Protein AF-A0A9X4QZQ6-F1 (afdb_monomer)

Structure (mmCIF, N/CA/C/O backbone):
data_AF-A0A9X4QZQ6-F1
#
_entry.id   AF-A0A9X4QZQ6-F1
#
loop_
_atom_site.group_PDB
_atom_site.id
_atom_site.type_symbol
_atom_site.label_atom_id
_atom_site.label_alt_id
_atom_site.label_comp_id
_atom_site.label_asym_id
_atom_site.label_entity_id
_atom_site.label_seq_id
_atom_site.pdbx_PDB_ins_code
_atom_site.Cartn_x
_atom_site.Cartn_y
_atom_site.Cartn_z
_atom_site.occupancy
_atom_site.B_iso_or_equiv
_atom_site.auth_seq_id
_atom_site.auth_comp_id
_atom_site.auth_asym_id
_atom_site.auth_atom_id
_atom_site.pdbx_PDB_model_num
ATOM 1 N N . MET A 1 1 ? 33.329 8.067 -28.532 1.00 57.25 1 MET A N 1
ATOM 2 C CA . MET A 1 1 ? 32.286 9.070 -28.873 1.00 57.25 1 MET A CA 1
ATOM 3 C C . MET A 1 1 ? 32.069 9.220 -30.373 1.00 57.25 1 MET A C 1
ATOM 5 O O . MET A 1 1 ? 30.914 9.204 -30.776 1.00 57.25 1 MET A O 1
ATOM 9 N N . GLU A 1 2 ? 33.113 9.341 -31.206 1.00 61.75 2 GLU A N 1
ATOM 10 C CA . GLU A 1 2 ? 32.918 9.409 -32.671 1.00 61.75 2 GLU A CA 1
ATOM 11 C C . GLU A 1 2 ? 32.169 8.192 -33.225 1.00 61.75 2 GLU A C 1
ATOM 13 O O . GLU A 1 2 ? 31.309 8.350 -34.084 1.00 61.75 2 GLU A O 1
ATOM 18 N N . ASP A 1 3 ? 32.400 7.003 -32.667 1.00 76.75 3 ASP A N 1
ATOM 19 C CA . ASP A 1 3 ? 31.712 5.785 -33.112 1.00 76.75 3 ASP A CA 1
ATOM 20 C C . ASP A 1 3 ? 30.249 5.695 -32.667 1.00 76.75 3 ASP A C 1
ATOM 22 O O . ASP A 1 3 ? 29.457 5.004 -33.300 1.00 76.75 3 ASP A O 1
ATOM 26 N N . PHE A 1 4 ? 29.854 6.434 -31.625 1.00 83.56 4 PHE A N 1
ATOM 27 C CA . PHE A 1 4 ? 28.454 6.498 -31.199 1.00 83.56 4 PHE A CA 1
ATOM 28 C C . PHE A 1 4 ? 27.626 7.343 -32.170 1.00 83.56 4 PHE A C 1
ATOM 30 O O . PHE A 1 4 ? 26.553 6.935 -32.602 1.00 83.56 4 PHE A O 1
ATOM 37 N N . GLY A 1 5 ? 28.167 8.490 -32.589 1.00 83.62 5 GLY A N 1
ATOM 38 C CA . GLY A 1 5 ? 27.516 9.392 -33.538 1.00 83.62 5 GLY A CA 1
ATOM 39 C C . GLY A 1 5 ? 27.254 8.780 -34.920 1.00 83.62 5 GLY A C 1
ATOM 40 O O . GLY A 1 5 ? 26.287 9.151 -35.587 1.00 83.62 5 GLY A O 1
ATOM 41 N N . LYS A 1 6 ? 28.075 7.801 -35.324 1.00 89.69 6 LYS A N 1
ATOM 42 C CA . LYS A 1 6 ? 27.931 7.037 -36.577 1.00 89.69 6 LYS A CA 1
ATOM 43 C C . LYS A 1 6 ? 26.750 6.055 -36.569 1.00 89.69 6 LYS A C 1
ATOM 45 O O . LYS A 1 6 ? 26.383 5.562 -37.627 1.00 89.69 6 LYS A O 1
ATOM 50 N N . LYS A 1 7 ? 26.140 5.772 -35.410 1.00 87.75 7 LYS A N 1
ATOM 51 C CA . LYS A 1 7 ? 24.967 4.881 -35.299 1.00 87.75 7 LYS A CA 1
ATOM 52 C C . LYS A 1 7 ? 23.647 5.544 -35.723 1.00 87.75 7 LYS A C 1
ATOM 54 O O . LYS A 1 7 ? 22.607 4.890 -35.709 1.00 87.75 7 LYS A O 1
ATOM 59 N N . PHE A 1 8 ? 23.678 6.830 -36.077 1.00 88.62 8 PHE A N 1
ATOM 60 C CA . PHE A 1 8 ? 22.509 7.626 -36.450 1.00 88.62 8 PHE A CA 1
ATOM 61 C C . PHE A 1 8 ? 22.551 8.010 -37.924 1.00 88.62 8 PHE A C 1
ATOM 63 O O . PHE A 1 8 ? 23.621 8.251 -38.474 1.00 88.62 8 PHE A O 1
ATOM 70 N N . THR A 1 9 ? 21.384 8.157 -38.545 1.00 85.38 9 THR A N 1
ATOM 71 C CA . THR A 1 9 ? 21.265 8.633 -39.927 1.00 85.38 9 THR A CA 1
ATOM 72 C C . THR A 1 9 ? 20.368 9.874 -39.957 1.00 85.38 9 THR A C 1
ATOM 74 O O . THR A 1 9 ? 19.230 9.787 -39.508 1.00 85.38 9 THR A O 1
ATOM 77 N N . PRO A 1 10 ? 20.859 11.038 -40.428 1.00 86.12 10 PRO A N 1
ATOM 78 C CA . PRO A 1 10 ? 22.262 11.339 -40.731 1.00 86.12 10 PRO A CA 1
ATOM 79 C C . PRO A 1 10 ? 23.147 11.291 -39.472 1.00 86.12 10 PRO A C 1
ATOM 81 O O . PRO A 1 10 ? 22.654 11.494 -38.354 1.00 86.12 10 PRO A O 1
ATOM 84 N N . ASN A 1 11 ? 24.452 11.062 -39.667 1.00 90.31 11 ASN A N 1
ATOM 85 C CA . ASN A 1 11 ? 25.440 10.944 -38.589 1.00 90.31 11 ASN A CA 1
ATOM 86 C C . ASN A 1 11 ? 25.327 12.106 -37.593 1.00 90.31 11 ASN A C 1
ATOM 88 O O . ASN A 1 11 ? 25.249 13.279 -37.972 1.00 90.31 11 ASN A O 1
ATOM 92 N N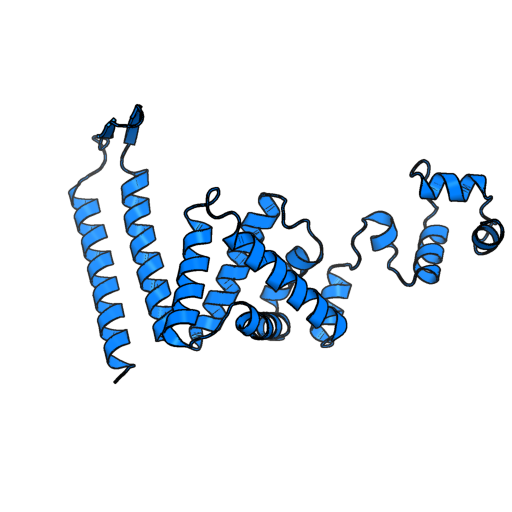 . ALA A 1 12 ? 25.334 11.789 -36.302 1.00 88.69 12 ALA A N 1
ATOM 93 C CA . ALA A 1 12 ? 25.358 12.791 -35.248 1.00 88.69 12 ALA A CA 1
ATOM 94 C C . ALA A 1 12 ? 26.812 13.179 -34.949 1.00 88.69 12 ALA A C 1
ATOM 96 O O . ALA A 1 12 ? 27.592 12.366 -34.459 1.00 88.69 12 ALA A O 1
ATOM 97 N N . HIS A 1 13 ? 27.201 14.423 -35.239 1.00 90.50 13 HIS A N 1
ATOM 98 C CA . HIS A 1 13 ? 28.540 14.903 -34.884 1.00 90.50 13 HIS A CA 1
ATOM 99 C C . HIS A 1 13 ? 28.759 14.871 -33.365 1.00 90.50 13 HIS A C 1
ATOM 101 O O . HIS A 1 13 ? 27.831 15.088 -32.588 1.00 90.50 13 HIS A O 1
ATOM 107 N N . LYS A 1 14 ? 30.014 14.689 -32.935 1.00 88.56 14 LYS A N 1
ATOM 108 C CA . LYS A 1 14 ? 30.411 14.681 -31.515 1.00 88.56 14 LYS A CA 1
ATOM 109 C C . LYS A 1 14 ? 29.897 15.904 -30.742 1.00 88.56 14 LYS A C 1
ATOM 111 O O . LYS A 1 14 ? 29.470 15.773 -29.601 1.00 88.56 14 LYS A O 1
ATOM 116 N N . SER A 1 15 ? 29.899 17.081 -31.371 1.00 89.69 15 SER A N 1
ATOM 117 C CA . SER A 1 15 ? 29.361 18.313 -30.781 1.00 89.69 15 SER A CA 1
ATOM 118 C C . SER A 1 15 ? 27.849 18.255 -30.558 1.00 89.69 15 SER A C 1
ATOM 120 O O . SER A 1 15 ? 27.366 18.808 -29.577 1.00 89.69 15 SER A O 1
ATOM 122 N N . LEU A 1 16 ? 27.103 17.575 -31.432 1.00 90.69 16 LEU A N 1
ATOM 123 C CA . LEU A 1 16 ? 25.660 17.398 -31.303 1.00 90.69 16 LEU A CA 1
ATOM 124 C C . LEU A 1 16 ? 25.318 16.382 -30.208 1.00 90.69 16 LEU A C 1
ATOM 126 O O . LEU A 1 16 ? 24.473 16.672 -29.371 1.00 90.69 16 LEU A O 1
ATOM 130 N N . VAL A 1 17 ? 26.031 15.251 -30.159 1.00 89.81 17 VAL A N 1
ATOM 131 C CA . VAL A 1 17 ? 25.888 14.264 -29.072 1.00 89.81 17 VAL A CA 1
ATOM 132 C C . VAL A 1 17 ? 26.197 14.910 -27.719 1.00 89.81 17 VAL A C 1
ATOM 134 O O . VAL A 1 17 ? 25.406 14.792 -26.791 1.00 89.81 17 VAL A O 1
ATOM 137 N N . SER A 1 18 ? 27.275 15.698 -27.629 1.00 90.00 18 SER A N 1
ATOM 138 C CA . SER A 1 18 ? 27.619 16.415 -26.393 1.00 90.00 18 SER A CA 1
ATOM 139 C C . SER A 1 18 ? 26.548 17.427 -25.969 1.00 90.00 18 SER A C 1
ATOM 141 O O . SER A 1 18 ? 26.339 17.631 -24.775 1.00 90.00 18 SER A O 1
ATOM 143 N N . LYS A 1 19 ? 25.849 18.061 -26.920 1.00 92.31 19 LYS A N 1
ATOM 144 C CA . LYS A 1 19 ? 24.712 18.936 -26.603 1.00 92.31 19 LYS A CA 1
ATOM 145 C C . LYS A 1 19 ? 23.516 18.150 -26.069 1.00 92.31 19 LYS A C 1
ATOM 147 O O . LYS A 1 19 ? 22.842 18.669 -25.187 1.00 92.31 19 LYS A O 1
ATOM 152 N N . TRP A 1 20 ? 23.253 16.941 -26.571 1.00 92.06 20 TRP A N 1
ATOM 153 C CA . TRP A 1 20 ? 22.204 16.068 -26.027 1.00 92.06 20 TRP A CA 1
ATOM 154 C C . TRP A 1 20 ? 22.509 15.667 -24.582 1.00 92.06 20 TRP A C 1
ATOM 156 O O . TRP A 1 20 ? 21.672 15.872 -23.713 1.00 92.06 20 TRP A O 1
ATOM 166 N N . GLU A 1 21 ? 23.729 15.201 -24.306 1.00 84.94 21 GLU A N 1
ATOM 167 C CA . GLU A 1 21 ? 24.164 14.793 -22.957 1.00 84.94 21 GLU A CA 1
ATOM 168 C C . GLU A 1 21 ? 24.091 15.934 -21.934 1.00 84.94 21 GLU A C 1
ATOM 170 O O . GLU A 1 21 ? 23.826 15.709 -20.758 1.00 84.94 21 GLU A O 1
ATOM 175 N N . LYS A 1 22 ? 24.314 17.175 -22.381 1.00 89.25 22 LYS A N 1
ATOM 176 C CA . LYS A 1 22 ? 24.242 18.380 -21.542 1.00 89.25 22 LYS A CA 1
ATOM 177 C C . LYS A 1 22 ? 22.850 19.019 -21.499 1.00 89.25 22 LYS A C 1
ATOM 179 O O . LYS A 1 22 ? 22.718 20.107 -20.946 1.00 89.25 22 LYS A O 1
ATOM 184 N N . GLY A 1 23 ? 21.846 18.428 -22.151 1.00 85.81 23 GLY A N 1
ATOM 185 C CA . GLY A 1 23 ? 20.495 18.994 -22.240 1.00 85.81 23 GLY A CA 1
ATOM 186 C C . GLY A 1 23 ? 20.399 20.312 -23.025 1.00 85.81 23 GLY A C 1
ATOM 187 O O . GLY A 1 23 ? 19.409 21.026 -22.923 1.00 85.81 23 GLY A O 1
ATOM 188 N N . GLN A 1 24 ? 21.413 20.660 -23.822 1.00 91.19 24 GLN A N 1
ATOM 189 C CA . GLN A 1 24 ? 21.470 21.909 -24.598 1.00 91.19 24 GLN A CA 1
ATOM 190 C C . GLN A 1 24 ? 20.677 21.844 -25.912 1.00 91.19 24 GLN A C 1
ATOM 192 O O . GLN A 1 24 ? 20.465 22.863 -26.567 1.00 91.19 24 GLN A O 1
ATOM 197 N N . SER A 1 25 ? 20.287 20.644 -26.345 1.00 91.31 25 SER A N 1
ATOM 198 C CA . SER A 1 25 ? 19.401 20.423 -27.493 1.00 91.31 25 SER A CA 1
ATOM 199 C C . SER A 1 25 ? 18.701 19.074 -27.362 1.00 91.31 25 SER A C 1
ATOM 201 O O . SER A 1 25 ? 19.278 18.159 -26.778 1.00 91.31 25 SER A O 1
ATOM 203 N N . GLN A 1 26 ? 17.515 18.925 -27.953 1.00 87.62 26 GLN A N 1
ATOM 204 C CA . GLN A 1 26 ? 16.818 17.639 -28.027 1.00 87.62 26 GLN A CA 1
ATOM 205 C C . GLN A 1 26 ? 17.137 16.894 -29.338 1.00 87.62 26 GLN A C 1
ATOM 207 O O . GLN A 1 26 ? 17.251 17.527 -30.396 1.00 87.62 26 GLN A O 1
ATOM 212 N N . PRO A 1 27 ? 17.289 15.556 -29.311 1.00 91.38 27 PRO A N 1
ATOM 213 C CA . PRO A 1 27 ? 17.335 14.749 -30.527 1.00 91.38 27 PRO A CA 1
ATOM 214 C C . PRO A 1 27 ? 15.982 14.771 -31.264 1.00 91.38 27 PRO A C 1
ATOM 216 O O . PRO A 1 27 ? 14.940 15.034 -30.672 1.00 91.38 27 PRO A O 1
ATOM 219 N N . SER A 1 28 ? 15.982 14.462 -32.566 1.00 91.69 28 SER A N 1
ATOM 220 C CA . SER A 1 28 ? 14.736 14.265 -33.324 1.00 91.69 28 SER A CA 1
ATOM 221 C C . SER A 1 28 ? 14.025 12.972 -32.906 1.00 91.69 28 SER A C 1
ATOM 223 O O . SER A 1 28 ? 14.656 12.070 -32.358 1.00 91.69 28 SER A O 1
ATOM 225 N N . VAL A 1 29 ? 12.736 12.830 -33.239 1.00 89.69 29 VAL A N 1
ATOM 226 C CA . VAL A 1 29 ? 11.938 11.620 -32.941 1.00 89.69 29 VAL A CA 1
ATOM 227 C C . VAL A 1 29 ? 12.604 10.337 -33.460 1.00 89.69 29 VAL A C 1
ATOM 229 O O . VAL A 1 29 ? 12.662 9.338 -32.750 1.00 89.69 29 VAL A O 1
ATOM 232 N N . GLU A 1 30 ? 13.157 10.355 -34.674 1.00 92.56 30 GLU A N 1
ATOM 233 C CA . GLU A 1 30 ? 13.878 9.204 -35.243 1.00 92.56 30 GLU A CA 1
ATOM 234 C C . GLU A 1 30 ? 15.142 8.857 -34.448 1.00 92.56 30 GLU A C 1
ATOM 236 O O . GLU A 1 30 ? 15.425 7.689 -34.184 1.00 92.56 30 GLU A O 1
ATOM 241 N N . ARG A 1 31 ? 15.889 9.877 -34.011 1.00 93.12 31 ARG A N 1
ATOM 242 C CA . ARG A 1 31 ? 17.095 9.692 -33.199 1.00 93.12 31 ARG A CA 1
ATOM 243 C C . ARG A 1 31 ? 16.761 9.224 -31.789 1.00 93.12 31 ARG A C 1
ATOM 245 O O . ARG A 1 31 ? 17.490 8.391 -31.270 1.00 93.12 31 ARG A O 1
ATOM 252 N N . LEU A 1 32 ? 15.655 9.690 -31.209 1.00 92.38 32 LEU A N 1
ATOM 253 C CA . LEU A 1 32 ? 15.131 9.188 -29.938 1.00 92.38 32 LEU A CA 1
ATOM 254 C C . LEU A 1 32 ? 14.766 7.704 -30.034 1.00 92.38 32 LEU A C 1
ATOM 256 O O . LEU A 1 32 ? 15.199 6.931 -29.190 1.00 92.38 32 LEU A O 1
ATOM 260 N N . LYS A 1 33 ? 14.066 7.274 -31.093 1.00 91.94 33 LYS A N 1
ATOM 261 C CA . LYS A 1 33 ? 13.787 5.845 -31.329 1.00 91.94 33 LYS A CA 1
ATOM 262 C C . LYS A 1 33 ? 15.067 5.018 -31.434 1.00 91.94 33 LYS A C 1
ATOM 264 O O . LYS A 1 33 ? 15.144 3.940 -30.857 1.00 91.94 33 LYS A O 1
ATOM 269 N N . LYS A 1 34 ? 16.086 5.533 -32.129 1.00 92.44 34 LYS A N 1
ATOM 270 C CA . LYS A 1 34 ? 17.361 4.823 -32.263 1.00 92.44 34 LYS A CA 1
ATOM 271 C C . LYS A 1 34 ? 18.158 4.786 -30.958 1.00 92.44 34 LYS A C 1
ATOM 273 O O . LYS A 1 34 ? 18.781 3.775 -30.662 1.00 92.44 34 LYS A O 1
ATOM 278 N N . LEU A 1 35 ? 18.136 5.867 -30.178 1.00 91.06 35 LEU A N 1
ATOM 279 C CA . LEU A 1 35 ? 18.715 5.905 -28.832 1.00 91.06 35 LEU A CA 1
ATOM 280 C C . LEU A 1 35 ? 18.041 4.876 -27.919 1.00 91.06 35 LEU A C 1
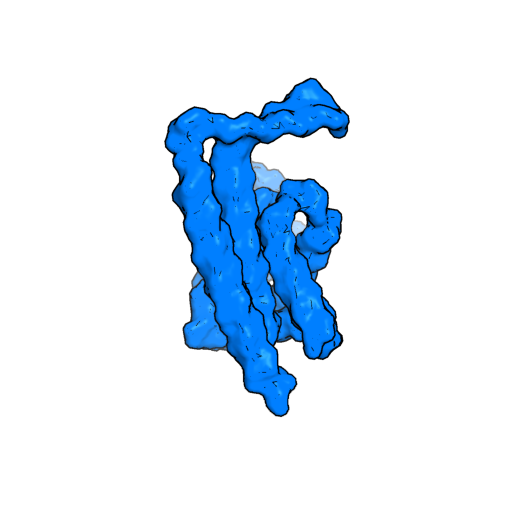ATOM 282 O O . LEU A 1 35 ? 18.740 4.161 -27.212 1.00 91.06 35 LEU A O 1
ATOM 286 N N . ALA A 1 36 ? 16.713 4.784 -27.987 1.00 87.38 36 ALA A N 1
ATOM 287 C CA . ALA A 1 36 ? 15.906 3.837 -27.227 1.00 87.38 36 ALA A CA 1
ATOM 288 C C . ALA A 1 36 ? 16.281 2.389 -27.574 1.00 87.38 36 ALA A C 1
ATOM 290 O O . ALA A 1 36 ? 16.603 1.608 -26.690 1.00 87.38 36 ALA A O 1
ATOM 291 N N . GLU A 1 37 ? 16.371 2.072 -28.867 1.00 88.44 37 GLU A N 1
ATOM 292 C CA . GLU A 1 37 ? 16.825 0.766 -29.360 1.00 88.44 37 GLU A CA 1
ATOM 293 C C . GLU A 1 37 ? 18.266 0.434 -28.926 1.00 88.44 37 GLU A C 1
ATOM 295 O O . GLU A 1 37 ? 18.541 -0.681 -28.500 1.00 88.44 37 GLU A O 1
ATOM 300 N N . ILE A 1 38 ? 19.199 1.393 -29.013 1.00 88.12 38 ILE A N 1
ATOM 301 C CA . ILE A 1 38 ? 20.603 1.183 -28.611 1.00 88.12 38 ILE A CA 1
ATOM 302 C C . ILE A 1 38 ? 20.727 0.962 -27.099 1.00 88.12 38 ILE A C 1
ATOM 304 O O . ILE A 1 38 ? 21.599 0.208 -26.671 1.00 88.12 38 ILE A O 1
ATOM 308 N N . GLY A 1 39 ? 19.922 1.673 -26.310 1.00 80.19 39 GLY A N 1
ATOM 309 C CA . GLY A 1 39 ? 19.939 1.610 -24.852 1.00 80.19 39 GLY A CA 1
ATOM 310 C C . GLY A 1 39 ? 19.059 0.515 -24.256 1.00 80.19 39 GLY A C 1
ATOM 311 O O . GLY A 1 39 ? 19.068 0.385 -23.041 1.00 80.19 39 GLY A O 1
ATOM 312 N N . ASP A 1 40 ? 18.310 -0.223 -25.081 1.00 78.06 40 ASP A N 1
ATOM 313 C CA . ASP A 1 40 ? 17.247 -1.148 -24.660 1.00 78.06 40 ASP A CA 1
ATOM 314 C C . ASP A 1 40 ? 16.263 -0.517 -23.654 1.00 78.06 40 ASP A C 1
ATOM 316 O O . ASP A 1 40 ? 15.907 -1.069 -22.616 1.00 78.06 40 ASP A O 1
ATOM 320 N N . VAL A 1 41 ? 15.851 0.715 -23.955 1.00 76.75 41 VAL A N 1
ATOM 321 C CA . VAL A 1 41 ? 14.940 1.522 -23.134 1.00 76.75 41 VAL A CA 1
ATOM 322 C C . VAL A 1 41 ? 13.807 2.073 -23.986 1.00 76.75 41 VAL A C 1
ATOM 324 O O . VAL A 1 41 ? 13.881 2.103 -25.212 1.00 76.75 41 VAL A O 1
ATOM 327 N N . SER A 1 42 ? 12.731 2.543 -23.357 1.00 80.56 42 SER A N 1
ATOM 328 C CA . SER A 1 42 ? 11.641 3.189 -24.092 1.00 80.56 42 SER A CA 1
ATOM 329 C C . SER A 1 42 ? 12.015 4.610 -24.539 1.00 80.56 42 SER A C 1
ATOM 331 O O . SER A 1 42 ? 12.834 5.291 -23.921 1.00 80.56 42 SER A O 1
ATOM 333 N N . VAL A 1 43 ? 11.383 5.098 -25.611 1.00 82.38 43 VAL A N 1
ATOM 334 C CA . VAL A 1 43 ? 11.488 6.520 -25.990 1.00 82.38 43 VAL A CA 1
ATOM 335 C C . VAL A 1 43 ? 10.974 7.415 -24.862 1.00 82.38 43 VAL A C 1
ATOM 337 O O . VAL A 1 43 ? 11.569 8.455 -24.592 1.00 82.38 43 VAL A O 1
ATOM 340 N N . ASP A 1 44 ? 9.926 6.981 -24.164 1.00 77.56 44 ASP A N 1
ATOM 341 C CA . ASP A 1 44 ? 9.372 7.711 -23.028 1.00 77.56 44 ASP A CA 1
ATOM 342 C C . ASP A 1 44 ? 10.377 7.819 -21.879 1.00 77.56 44 ASP A C 1
ATOM 344 O O . ASP A 1 44 ? 10.482 8.892 -21.289 1.00 77.56 44 ASP A O 1
ATOM 348 N N . TYR A 1 45 ? 11.195 6.792 -21.623 1.00 79.12 45 TYR A N 1
ATOM 349 C CA . TYR A 1 45 ? 12.302 6.873 -20.663 1.00 79.12 45 TYR A CA 1
ATOM 350 C C . TYR A 1 45 ? 13.308 7.963 -21.033 1.00 79.12 45 TYR A C 1
ATOM 352 O O . TYR A 1 45 ? 13.706 8.749 -20.177 1.00 79.12 45 TYR A O 1
ATOM 360 N N . LEU A 1 46 ? 13.679 8.074 -22.311 1.00 83.38 46 LEU A N 1
ATOM 361 C CA . LEU A 1 46 ? 14.617 9.108 -22.761 1.00 83.38 46 LEU A CA 1
ATOM 362 C C . LEU A 1 46 ? 14.065 10.533 -22.620 1.00 83.38 46 LEU A C 1
ATOM 364 O O . LEU A 1 46 ? 14.847 11.477 -22.530 1.00 83.38 46 LEU A O 1
ATOM 368 N N . ILE A 1 47 ? 12.741 10.698 -22.646 1.00 79.62 47 ILE A N 1
ATOM 369 C CA . ILE A 1 47 ? 12.077 12.008 -22.583 1.00 79.62 47 ILE A CA 1
ATOM 370 C C . ILE A 1 47 ? 11.726 12.390 -21.143 1.00 79.62 47 ILE A C 1
ATOM 372 O O . ILE A 1 47 ? 11.940 13.530 -20.742 1.00 79.62 47 ILE A O 1
ATOM 376 N N . SER A 1 48 ? 11.154 11.452 -20.390 1.00 69.94 48 SER A N 1
ATOM 377 C CA . SER A 1 48 ? 10.573 11.691 -19.065 1.00 69.94 48 SER A CA 1
ATOM 378 C C . SER A 1 48 ? 11.469 11.246 -17.912 1.00 69.94 48 SER A C 1
ATOM 380 O O . SER A 1 48 ? 11.241 11.656 -16.782 1.00 69.94 48 SER A O 1
ATOM 382 N N . GLY A 1 49 ? 12.467 10.398 -18.173 1.00 65.38 49 GLY A N 1
ATOM 383 C CA . GLY A 1 49 ? 13.234 9.710 -17.134 1.00 65.38 49 GLY A CA 1
ATOM 384 C C . GLY A 1 49 ? 12.517 8.495 -16.530 1.00 65.38 49 GLY A C 1
ATOM 385 O O . GLY A 1 49 ? 13.151 7.721 -15.813 1.00 65.38 49 GLY A O 1
ATOM 386 N N . ASN A 1 50 ? 11.237 8.263 -16.855 1.00 63.94 50 ASN A N 1
ATOM 387 C CA . ASN A 1 50 ? 10.471 7.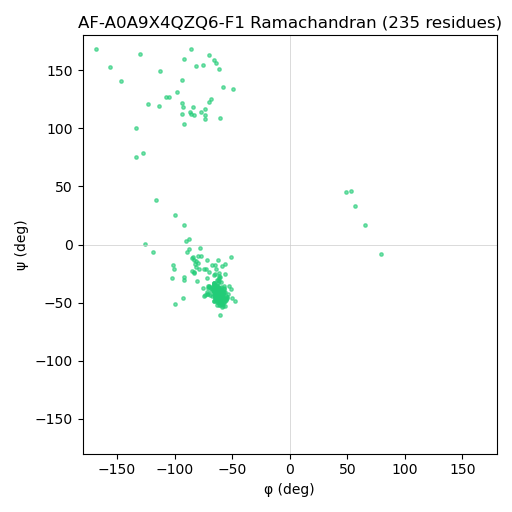130 -16.336 1.00 63.94 50 ASN A CA 1
ATOM 388 C C . ASN A 1 50 ? 10.867 5.842 -17.057 1.00 63.94 50 ASN A C 1
ATOM 390 O O . ASN A 1 50 ? 10.629 5.687 -18.255 1.00 63.94 50 ASN A O 1
ATOM 394 N N . LYS A 1 51 ? 11.477 4.900 -16.326 1.00 68.38 51 LYS A N 1
ATOM 395 C CA . LYS A 1 51 ? 11.991 3.627 -16.875 1.00 68.38 51 LYS A CA 1
ATOM 396 C C . LYS A 1 51 ? 10.916 2.809 -17.596 1.00 68.38 51 LYS A C 1
ATOM 398 O O . LYS A 1 51 ? 11.233 2.040 -18.503 1.00 68.38 51 LYS A O 1
ATOM 403 N N . ILE A 1 52 ? 9.647 3.004 -17.240 1.00 80.31 52 ILE A N 1
ATOM 404 C CA . ILE A 1 52 ? 8.519 2.250 -17.771 1.00 80.31 52 ILE A CA 1
ATOM 405 C C . ILE A 1 52 ? 7.261 3.119 -17.880 1.00 80.31 52 ILE A C 1
ATOM 407 O O . ILE A 1 52 ? 6.975 3.934 -17.012 1.00 80.31 52 ILE A O 1
ATOM 411 N N . THR A 1 53 ? 6.494 2.934 -18.954 1.00 85.12 53 THR A N 1
ATOM 412 C CA . THR A 1 53 ? 5.156 3.530 -19.122 1.00 85.12 53 THR A CA 1
ATOM 413 C C . THR A 1 53 ? 4.105 2.709 -18.375 1.00 85.12 53 THR A C 1
ATOM 415 O O . THR A 1 53 ? 4.240 1.484 -18.355 1.00 85.12 53 THR A O 1
ATOM 418 N N . TYR A 1 54 ? 2.993 3.312 -17.947 1.00 87.00 54 TYR A N 1
ATOM 419 C CA . TYR A 1 54 ? 1.884 2.593 -17.297 1.00 87.00 54 TYR A CA 1
ATOM 420 C C . TYR A 1 54 ? 1.400 1.347 -18.068 1.00 87.00 54 TYR A C 1
ATOM 422 O O . TYR A 1 54 ? 1.311 0.258 -17.511 1.00 87.00 54 TYR A O 1
ATOM 430 N N . ASN A 1 55 ? 1.198 1.447 -19.388 1.00 88.12 55 ASN A N 1
ATOM 431 C CA . ASN A 1 55 ? 0.762 0.303 -20.205 1.00 88.12 55 ASN A CA 1
ATOM 432 C C . ASN A 1 55 ? 1.776 -0.852 -20.228 1.00 88.12 55 ASN A C 1
ATOM 434 O O . ASN A 1 55 ? 1.390 -2.020 -20.219 1.00 88.12 55 ASN A O 1
ATOM 438 N N . ASN A 1 56 ? 3.072 -0.540 -20.290 1.00 88.12 56 ASN A N 1
ATOM 439 C CA . ASN A 1 56 ? 4.122 -1.558 -20.215 1.00 88.12 56 ASN A CA 1
ATOM 440 C C . ASN A 1 56 ? 4.222 -2.153 -18.808 1.00 88.12 56 ASN A C 1
ATOM 442 O O . ASN A 1 56 ? 4.436 -3.354 -18.692 1.00 88.12 56 ASN A O 1
ATOM 446 N N . PHE A 1 57 ? 4.022 -1.342 -17.769 1.00 91.88 57 PHE A N 1
ATOM 447 C CA . PHE A 1 57 ? 3.978 -1.801 -16.385 1.00 91.88 57 PHE A CA 1
ATOM 448 C C . PHE A 1 57 ? 2.840 -2.805 -16.180 1.00 91.88 57 PHE A C 1
ATOM 450 O O . PHE A 1 57 ? 3.106 -3.940 -15.804 1.00 91.88 57 PHE A O 1
ATOM 457 N N . ILE A 1 58 ? 1.610 -2.464 -16.584 1.00 93.88 58 ILE A N 1
ATOM 458 C CA . ILE A 1 58 ? 0.464 -3.389 -16.541 1.00 93.88 58 ILE A CA 1
ATOM 459 C C . ILE A 1 58 ? 0.769 -4.693 -17.287 1.00 93.88 58 ILE A C 1
ATOM 461 O O . ILE A 1 58 ? 0.471 -5.775 -16.789 1.00 93.88 58 ILE A O 1
ATOM 465 N N . LYS A 1 59 ? 1.353 -4.617 -18.491 1.00 92.69 59 LYS A N 1
ATOM 466 C CA . LYS A 1 59 ? 1.711 -5.821 -19.261 1.00 92.69 59 LYS A CA 1
ATOM 467 C C . LYS A 1 59 ? 2.699 -6.705 -18.506 1.00 92.69 59 LYS A C 1
ATOM 469 O O . LYS A 1 59 ? 2.538 -7.918 -18.525 1.00 92.69 59 LYS A O 1
ATOM 474 N N . LYS A 1 60 ? 3.702 -6.111 -17.858 1.00 94.06 60 LYS A N 1
ATOM 475 C CA . LYS A 1 60 ? 4.674 -6.848 -17.046 1.00 94.06 60 LYS A CA 1
ATOM 476 C C . LYS A 1 60 ? 4.024 -7.503 -15.826 1.00 94.06 60 LYS A C 1
ATOM 478 O O . LYS A 1 60 ? 4.246 -8.692 -15.629 1.00 94.06 60 LYS A O 1
ATOM 483 N N . ILE A 1 61 ? 3.167 -6.782 -15.094 1.00 95.69 61 ILE A N 1
ATOM 484 C CA . ILE A 1 61 ? 2.386 -7.345 -13.978 1.00 95.69 61 ILE A CA 1
ATOM 485 C C . ILE A 1 61 ? 1.562 -8.548 -14.457 1.00 95.69 61 ILE A C 1
ATOM 487 O O . ILE A 1 61 ? 1.710 -9.652 -13.947 1.00 95.69 61 ILE A O 1
ATOM 491 N N . LYS A 1 62 ? 0.763 -8.375 -15.521 1.00 94.56 62 LYS A N 1
ATOM 492 C CA . LYS A 1 62 ? -0.100 -9.439 -16.070 1.00 94.56 62 LYS A CA 1
ATOM 493 C C . LYS A 1 62 ? 0.671 -10.660 -16.569 1.00 94.56 62 LYS A C 1
ATOM 495 O O . LYS A 1 62 ? 0.139 -11.767 -16.553 1.00 94.56 62 LYS A O 1
ATOM 500 N N . ASN A 1 63 ? 1.908 -10.458 -17.012 1.00 94.69 63 ASN A N 1
ATOM 501 C CA . ASN A 1 63 ? 2.792 -11.527 -17.463 1.00 94.69 63 ASN A CA 1
ATOM 502 C C . ASN A 1 63 ? 3.618 -12.151 -16.326 1.00 94.69 63 ASN A C 1
ATOM 504 O O . ASN A 1 63 ? 4.446 -13.009 -16.620 1.00 94.69 63 ASN A O 1
ATOM 508 N N . ASN A 1 64 ? 3.407 -11.751 -15.065 1.00 94.88 64 ASN A N 1
ATOM 509 C CA . ASN A 1 64 ? 4.197 -12.190 -13.912 1.00 94.88 64 ASN A CA 1
ATOM 510 C C . ASN A 1 64 ? 5.712 -11.983 -14.112 1.00 94.88 64 ASN A C 1
ATOM 512 O O . ASN A 1 64 ? 6.508 -12.888 -13.877 1.00 94.88 64 ASN A O 1
ATOM 516 N N . ASP A 1 65 ? 6.110 -10.800 -14.592 1.00 94.50 65 ASP A N 1
ATOM 517 C CA . ASP A 1 65 ? 7.520 -10.428 -14.778 1.00 94.50 65 ASP A CA 1
ATOM 518 C C . ASP A 1 65 ? 8.276 -10.468 -13.431 1.00 94.50 65 ASP A C 1
ATOM 520 O O . ASP A 1 65 ? 8.048 -9.642 -12.548 1.00 94.50 65 ASP A O 1
ATOM 524 N N . GLU A 1 66 ? 9.163 -11.456 -13.272 1.00 93.31 66 GLU A N 1
ATOM 525 C CA . GLU A 1 66 ? 9.883 -11.736 -12.018 1.00 93.31 66 GLU A CA 1
ATOM 526 C C . GLU A 1 66 ? 10.800 -10.579 -11.603 1.00 93.31 66 GLU A C 1
ATOM 528 O O . GLU A 1 66 ? 10.801 -10.176 -10.443 1.00 93.31 66 GLU A O 1
ATOM 533 N N . TYR A 1 67 ? 11.488 -9.962 -12.567 1.00 90.06 67 TYR A N 1
ATOM 534 C CA . TYR A 1 67 ? 12.352 -8.808 -12.314 1.00 90.06 67 TYR A CA 1
ATOM 535 C C . TYR A 1 67 ? 11.556 -7.610 -11.782 1.00 90.06 67 TYR A C 1
ATOM 537 O O . TYR A 1 67 ? 11.959 -6.959 -10.819 1.00 90.06 67 TYR A O 1
ATOM 545 N N . LEU A 1 68 ? 10.392 -7.322 -12.376 1.00 93.06 68 LEU A N 1
ATOM 546 C CA . LEU A 1 68 ? 9.520 -6.261 -11.877 1.00 93.06 68 LEU A CA 1
ATOM 547 C C . LEU A 1 68 ? 9.010 -6.573 -10.465 1.00 93.06 68 LEU A C 1
ATOM 549 O O . LEU A 1 68 ? 8.860 -5.659 -9.655 1.00 93.06 68 LEU A O 1
ATOM 553 N N . LYS A 1 69 ? 8.725 -7.844 -10.160 1.00 95.75 69 LYS A N 1
ATOM 554 C CA . LYS A 1 69 ? 8.262 -8.272 -8.833 1.00 95.75 69 LYS A CA 1
ATOM 555 C C . LYS A 1 69 ? 9.339 -8.057 -7.769 1.00 95.75 69 LYS A C 1
ATOM 557 O O . LYS A 1 69 ? 9.025 -7.550 -6.691 1.00 95.75 69 LYS A O 1
ATOM 562 N N . GLU A 1 70 ? 10.589 -8.388 -8.076 1.00 94.62 70 GLU A N 1
ATOM 563 C CA . GLU A 1 70 ? 11.738 -8.133 -7.200 1.00 94.62 70 GLU A CA 1
ATOM 564 C C . GLU A 1 70 ? 11.930 -6.629 -6.954 1.00 94.62 70 GLU A C 1
ATOM 566 O O . GLU A 1 70 ? 11.918 -6.194 -5.802 1.00 94.62 70 GLU A O 1
ATOM 571 N N . GLU A 1 71 ? 11.987 -5.807 -8.010 1.00 94.31 71 GLU A N 1
ATOM 572 C CA . GLU A 1 71 ? 12.134 -4.351 -7.856 1.00 94.31 71 GLU A CA 1
ATOM 573 C C . GLU A 1 71 ? 10.968 -3.717 -7.074 1.00 94.31 71 GLU A C 1
ATOM 575 O O . GLU A 1 71 ? 11.171 -2.790 -6.287 1.00 94.31 71 GLU A O 1
ATOM 580 N N . LEU A 1 72 ? 9.735 -4.198 -7.270 1.00 96.12 72 LEU A N 1
ATOM 581 C CA . LEU A 1 72 ? 8.578 -3.740 -6.494 1.00 96.12 72 LEU A CA 1
ATOM 582 C C . LEU A 1 72 ? 8.681 -4.132 -5.022 1.00 96.12 72 LEU A C 1
ATOM 584 O O . LEU A 1 72 ? 8.339 -3.320 -4.165 1.00 96.12 72 LEU A O 1
ATOM 588 N N . SER A 1 73 ? 9.170 -5.338 -4.727 1.00 97.44 73 SER A N 1
ATOM 589 C CA . SER A 1 73 ? 9.388 -5.800 -3.353 1.00 97.44 73 SER A CA 1
ATOM 590 C C . SER A 1 73 ? 10.373 -4.886 -2.624 1.00 97.44 73 SER A C 1
ATOM 592 O O . SER A 1 73 ? 10.087 -4.416 -1.523 1.00 97.44 73 SER A O 1
ATOM 594 N N . GLU A 1 74 ? 11.500 -4.564 -3.263 1.00 96.19 74 GLU A N 1
ATOM 595 C CA . GLU A 1 74 ? 12.492 -3.638 -2.709 1.00 96.19 74 GLU A CA 1
ATOM 596 C C . GLU A 1 74 ? 11.904 -2.242 -2.485 1.00 96.19 74 GLU A C 1
ATOM 598 O O . GLU A 1 74 ? 12.120 -1.623 -1.444 1.00 96.19 74 GLU A O 1
ATOM 603 N N . LYS A 1 75 ? 11.125 -1.731 -3.444 1.00 95.94 75 LYS A N 1
ATOM 604 C CA . LYS A 1 75 ? 10.482 -0.417 -3.319 1.00 95.94 75 LYS A CA 1
ATOM 605 C C . LYS A 1 75 ? 9.437 -0.364 -2.211 1.00 95.94 75 LYS A C 1
ATOM 607 O O . LYS A 1 75 ? 9.391 0.636 -1.498 1.00 95.94 75 LYS A O 1
ATOM 612 N N . LEU A 1 76 ? 8.631 -1.414 -2.054 1.00 97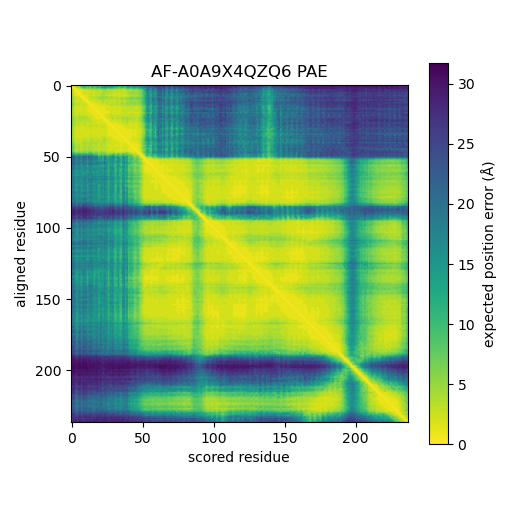.38 76 LEU A N 1
ATOM 613 C CA . LEU A 1 76 ? 7.684 -1.544 -0.947 1.00 97.38 76 LEU A CA 1
ATOM 614 C C . LEU A 1 76 ? 8.421 -1.517 0.390 1.00 97.38 76 LEU A C 1
ATOM 616 O O . LEU A 1 76 ? 8.063 -0.722 1.255 1.00 97.38 76 LEU A O 1
ATOM 620 N N . LEU A 1 77 ? 9.472 -2.332 0.532 1.00 95.88 77 LEU A N 1
ATOM 621 C CA . LEU A 1 77 ? 10.264 -2.396 1.757 1.00 95.88 77 LEU A CA 1
ATOM 622 C C . LEU A 1 77 ? 10.858 -1.027 2.102 1.00 95.88 77 LEU A C 1
ATOM 624 O O . LEU A 1 77 ? 10.607 -0.513 3.187 1.00 95.88 77 LEU A O 1
ATOM 628 N N . ASN A 1 78 ? 11.552 -0.400 1.149 1.00 94.00 78 ASN A N 1
ATOM 629 C CA . ASN A 1 78 ? 12.171 0.912 1.337 1.00 94.00 78 ASN A CA 1
ATOM 630 C C . ASN A 1 78 ? 11.147 1.987 1.724 1.00 94.00 78 ASN A C 1
ATOM 632 O O . ASN A 1 78 ? 11.404 2.812 2.602 1.00 94.00 78 ASN A O 1
ATOM 636 N N . PHE A 1 79 ? 9.982 1.997 1.069 1.00 93.81 79 PHE A N 1
ATOM 637 C CA . PHE A 1 79 ? 8.939 2.962 1.389 1.00 93.81 79 PHE A CA 1
ATOM 638 C C . PHE A 1 79 ? 8.388 2.735 2.795 1.00 93.81 79 PHE A C 1
ATOM 640 O O . PHE A 1 79 ? 8.336 3.678 3.580 1.00 93.81 79 PHE A O 1
ATOM 647 N N . ILE A 1 80 ? 8.035 1.497 3.143 1.00 92.38 80 ILE A N 1
ATOM 648 C CA . ILE A 1 80 ? 7.494 1.172 4.463 1.00 92.38 80 ILE A CA 1
ATOM 649 C C . ILE A 1 80 ? 8.513 1.501 5.554 1.00 92.38 80 ILE A C 1
ATOM 651 O O . ILE A 1 80 ? 8.160 2.177 6.514 1.00 92.38 80 ILE A O 1
ATOM 655 N N . GLU A 1 81 ? 9.780 1.116 5.395 1.00 90.06 81 GLU A N 1
ATOM 656 C CA . GLU A 1 81 ? 10.846 1.464 6.342 1.00 90.06 81 GLU A CA 1
ATOM 657 C C . GLU A 1 81 ? 10.978 2.982 6.529 1.00 90.06 81 GLU A C 1
ATOM 659 O O . GLU A 1 81 ? 11.146 3.451 7.657 1.00 90.06 81 GLU A O 1
ATOM 664 N N . SER A 1 82 ? 10.821 3.765 5.454 1.00 88.00 82 SER A N 1
ATOM 665 C CA . SER A 1 82 ? 10.830 5.231 5.539 1.00 88.00 82 SER A CA 1
ATOM 666 C C . SER A 1 82 ? 9.677 5.794 6.382 1.00 88.00 82 SER A C 1
ATOM 668 O O . SER A 1 82 ? 9.850 6.813 7.050 1.00 88.00 82 SER A O 1
ATOM 670 N N . LEU A 1 83 ? 8.520 5.118 6.430 1.00 86.12 83 LEU A N 1
ATOM 671 C CA . LEU A 1 83 ? 7.389 5.547 7.261 1.00 86.12 83 LEU A CA 1
ATOM 672 C C . LEU A 1 83 ? 7.707 5.460 8.758 1.00 86.12 83 LEU A C 1
ATOM 674 O O . LEU A 1 83 ? 7.239 6.298 9.524 1.00 86.12 83 LEU A O 1
ATOM 678 N N . PHE A 1 84 ? 8.519 4.486 9.173 1.00 79.88 84 PHE A N 1
ATOM 679 C CA . PHE A 1 84 ? 8.898 4.307 10.577 1.00 79.88 84 PHE A CA 1
ATOM 680 C C . PHE A 1 84 ? 9.993 5.277 11.041 1.00 79.88 84 PHE A C 1
ATOM 682 O O . PHE A 1 84 ? 10.118 5.517 12.240 1.00 79.88 84 PHE A O 1
ATOM 689 N N . GLN A 1 85 ? 10.775 5.848 10.119 1.00 76.25 85 GLN A N 1
ATOM 690 C CA . GLN A 1 85 ? 11.825 6.824 10.445 1.00 76.25 85 GLN A CA 1
ATOM 691 C C . GLN A 1 85 ? 11.263 8.240 10.665 1.00 76.25 85 GLN A C 1
ATOM 693 O O . GLN A 1 85 ? 11.775 8.982 11.500 1.00 76.25 85 GLN A O 1
ATOM 698 N N . ASP A 1 86 ? 10.175 8.596 9.974 1.00 63.00 86 ASP A N 1
ATOM 699 C CA . ASP A 1 86 ? 9.624 9.961 9.928 1.00 63.00 86 ASP A CA 1
ATOM 700 C C . ASP A 1 86 ? 8.419 10.191 10.871 1.00 63.00 86 ASP A C 1
ATOM 702 O O . ASP A 1 86 ? 7.584 11.064 10.618 1.00 63.00 86 ASP A O 1
ATOM 706 N N . TYR A 1 87 ? 8.306 9.419 11.960 1.00 59.28 87 TYR A N 1
ATOM 707 C CA . TYR A 1 87 ? 7.115 9.365 12.832 1.00 59.28 87 TYR A CA 1
ATOM 708 C C . TYR A 1 87 ? 6.671 10.723 13.429 1.00 59.28 87 TYR A C 1
ATOM 710 O O . TYR A 1 87 ? 5.542 10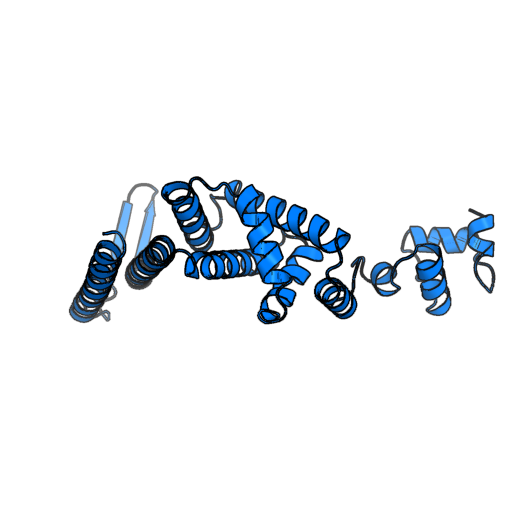.865 13.904 1.00 59.28 87 TYR A O 1
ATOM 718 N N . GLU A 1 88 ? 7.522 11.754 13.417 1.00 54.59 88 GLU A N 1
ATOM 719 C CA . GLU A 1 88 ? 7.195 13.048 14.025 1.00 54.59 88 GLU A CA 1
ATOM 720 C C . GLU A 1 88 ? 6.325 13.983 13.153 1.00 54.59 88 GLU A C 1
ATOM 722 O O . GLU A 1 88 ? 5.662 14.857 13.720 1.00 54.59 88 GLU A O 1
ATOM 727 N N . GLU A 1 89 ? 6.242 13.802 11.824 1.00 52.50 89 GLU A N 1
ATOM 728 C CA . GLU A 1 89 ? 5.614 14.799 10.925 1.00 52.50 89 GLU A CA 1
ATOM 729 C C . GLU A 1 89 ? 4.165 14.497 10.473 1.00 52.50 89 GLU A C 1
ATOM 731 O O . GLU A 1 89 ? 3.440 15.437 10.138 1.00 52.50 89 GLU A O 1
ATOM 736 N N . ILE A 1 90 ? 3.675 13.246 10.512 1.00 51.06 90 ILE A N 1
ATOM 737 C CA . ILE A 1 90 ? 2.311 12.883 10.049 1.00 51.06 90 ILE A CA 1
ATOM 738 C C . ILE A 1 90 ? 1.610 11.988 11.084 1.00 51.06 90 ILE A C 1
ATOM 740 O O . ILE A 1 90 ? 1.463 10.781 10.918 1.00 51.06 90 ILE A O 1
ATOM 744 N N . LYS A 1 91 ? 1.157 12.586 12.191 1.00 58.62 91 LYS A N 1
ATOM 745 C CA . LYS A 1 91 ? 0.708 11.833 13.378 1.00 58.62 91 LYS A CA 1
ATOM 746 C C . LYS A 1 91 ? -0.532 10.945 13.211 1.00 58.62 91 LYS A C 1
ATOM 748 O O . LYS A 1 91 ? -0.660 10.011 13.991 1.00 58.62 91 LYS A O 1
ATOM 753 N N . ASN A 1 92 ? -1.448 11.198 12.273 1.00 59.41 92 ASN A N 1
ATOM 754 C CA . ASN A 1 92 ? -2.736 10.478 12.260 1.00 59.41 92 ASN A CA 1
ATOM 755 C C . ASN A 1 92 ? -2.788 9.314 11.254 1.00 59.41 92 ASN A C 1
ATOM 757 O O . ASN A 1 92 ? -3.112 8.201 11.655 1.00 59.41 92 ASN A O 1
ATOM 761 N N . GLU A 1 93 ? -2.435 9.532 9.984 1.00 58.91 93 GLU A N 1
ATOM 762 C CA . GLU A 1 93 ? -2.493 8.482 8.945 1.00 58.91 93 GLU A CA 1
ATOM 763 C C . GLU A 1 93 ? -1.403 7.413 9.144 1.00 58.91 93 GLU A C 1
ATOM 765 O O . GLU A 1 93 ? -1.692 6.217 9.128 1.00 58.91 93 GLU A O 1
ATOM 770 N N . GLN A 1 94 ? -0.165 7.819 9.467 1.00 67.62 94 GLN A N 1
ATOM 771 C CA . GLN A 1 94 ? 0.912 6.868 9.785 1.00 67.62 94 GLN A CA 1
ATOM 772 C C . GLN A 1 94 ? 0.582 6.013 11.015 1.00 67.62 94 GLN A C 1
ATOM 774 O O . GLN A 1 94 ? 0.966 4.846 11.071 1.00 67.62 94 GLN A O 1
ATOM 779 N N . SER A 1 95 ? -0.173 6.553 11.980 1.00 75.50 95 SER A N 1
ATOM 780 C CA . SER A 1 95 ? -0.570 5.802 13.175 1.00 75.50 95 SER A CA 1
ATOM 781 C C . SER A 1 95 ? -1.447 4.596 12.843 1.00 75.50 95 SER A C 1
ATOM 783 O O . SER A 1 95 ? -1.299 3.557 13.479 1.00 75.50 95 SER A O 1
ATOM 785 N N . GLN A 1 96 ? -2.324 4.681 11.837 1.00 84.06 96 GLN A N 1
ATOM 786 C CA . GLN A 1 96 ? -3.172 3.546 11.450 1.00 84.06 96 GLN A CA 1
ATOM 787 C C . GLN A 1 96 ? -2.350 2.406 10.847 1.00 84.06 96 GLN A C 1
ATOM 789 O O . GLN A 1 96 ? -2.525 1.249 11.228 1.00 84.06 96 GLN A O 1
ATOM 794 N N . ILE A 1 97 ? -1.407 2.742 9.965 1.00 89.62 97 ILE A N 1
ATOM 795 C CA . ILE A 1 97 ? -0.468 1.786 9.373 1.00 89.62 97 ILE A CA 1
ATOM 796 C C . ILE A 1 97 ? 0.368 1.110 10.461 1.00 89.62 97 ILE A C 1
ATOM 798 O O . ILE A 1 97 ? 0.432 -0.116 10.518 1.00 89.62 97 ILE A O 1
ATOM 802 N N . ILE A 1 98 ? 0.967 1.900 11.358 1.00 86.62 98 ILE A N 1
ATOM 803 C CA . ILE A 1 98 ? 1.804 1.388 12.449 1.00 86.62 98 ILE A CA 1
ATOM 804 C C . ILE A 1 98 ? 0.991 0.474 13.368 1.00 86.62 98 ILE A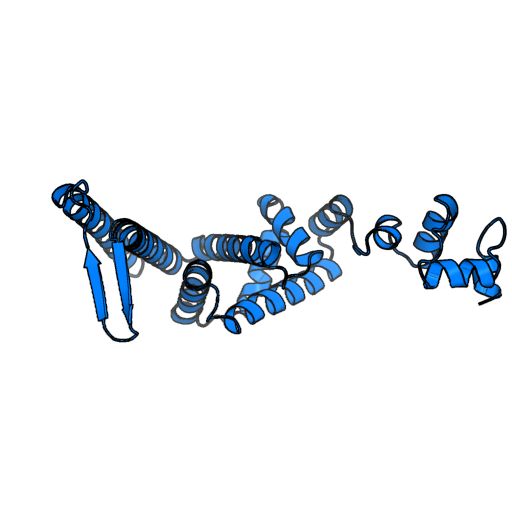 C 1
ATOM 806 O O . ILE A 1 98 ? 1.445 -0.621 13.685 1.00 86.62 98 ILE A O 1
ATOM 810 N N . ASN A 1 99 ? -0.224 0.874 13.752 1.00 88.19 99 ASN A N 1
ATOM 811 C CA . ASN A 1 99 ? -1.099 0.052 14.589 1.00 88.19 99 ASN A CA 1
ATOM 812 C C . ASN A 1 99 ? -1.420 -1.295 13.937 1.00 88.19 99 ASN A C 1
ATOM 814 O O . ASN A 1 99 ? -1.450 -2.319 14.621 1.00 88.19 99 ASN A O 1
ATOM 818 N N . LEU A 1 100 ? -1.653 -1.303 12.624 1.00 92.06 100 LEU A N 1
ATOM 819 C CA . LEU A 1 100 ? -1.968 -2.524 11.898 1.00 92.06 100 LEU A CA 1
ATOM 820 C C . LEU A 1 100 ? -0.737 -3.429 11.756 1.00 92.06 100 LEU A C 1
ATOM 822 O O . LEU A 1 100 ? -0.844 -4.629 11.997 1.00 92.06 100 LEU A O 1
ATOM 826 N N . PHE A 1 101 ? 0.445 -2.864 11.484 1.00 91.75 101 PHE A N 1
ATOM 827 C CA . PHE A 1 101 ? 1.710 -3.606 11.528 1.00 91.75 101 PHE A CA 1
ATOM 828 C C . PHE A 1 101 ? 1.977 -4.219 12.907 1.00 91.75 101 PHE A C 1
ATOM 830 O O . PHE A 1 101 ? 2.312 -5.397 12.991 1.00 91.75 101 PHE A O 1
ATOM 837 N N . LEU A 1 102 ? 1.782 -3.456 13.986 1.00 89.62 102 LEU A N 1
ATOM 838 C CA . LEU A 1 102 ? 1.931 -3.964 15.352 1.00 89.62 102 LEU A CA 1
ATOM 839 C C . LEU A 1 102 ? 0.940 -5.095 15.643 1.00 89.62 102 LEU A C 1
ATOM 841 O O . LEU A 1 102 ? 1.311 -6.073 16.280 1.00 89.62 102 LEU A O 1
ATOM 845 N N . ALA A 1 103 ? -0.295 -5.011 15.141 1.00 92.19 103 ALA A N 1
ATOM 846 C CA . ALA A 1 103 ? -1.265 -6.093 15.281 1.00 92.19 103 ALA A CA 1
ATOM 847 C C . ALA A 1 103 ? -0.816 -7.378 14.561 1.00 92.19 103 ALA A C 1
ATOM 849 O O . ALA A 1 103 ? -0.909 -8.458 15.141 1.00 92.19 103 ALA A O 1
ATOM 850 N N . PHE A 1 104 ? -0.277 -7.267 13.341 1.00 94.31 104 PHE A N 1
ATOM 851 C CA . PHE A 1 104 ? 0.327 -8.402 12.631 1.00 94.31 104 PHE A CA 1
ATOM 852 C C . PHE A 1 104 ? 1.511 -9.003 13.392 1.00 94.31 104 PHE A C 1
ATOM 854 O O . PHE A 1 104 ? 1.596 -10.224 13.526 1.00 94.31 104 PHE A O 1
ATOM 861 N N . GLN A 1 105 ? 2.392 -8.158 13.922 1.00 91.69 105 GLN A N 1
ATOM 862 C CA . GLN A 1 105 ? 3.548 -8.603 14.689 1.00 91.69 105 GLN A CA 1
ATOM 863 C C . GLN A 1 105 ? 3.133 -9.304 15.990 1.00 91.69 105 GLN A C 1
ATOM 865 O O . GLN A 1 105 ? 3.644 -10.371 16.304 1.00 91.69 105 GLN A O 1
ATOM 870 N N . GLU A 1 106 ? 2.194 -8.735 16.746 1.00 91.44 106 GLU A N 1
ATOM 871 C CA . GLU A 1 106 ? 1.752 -9.285 18.031 1.00 91.44 106 GLU A CA 1
ATOM 872 C C . GLU A 1 106 ? 0.999 -10.615 17.888 1.00 91.44 106 GLU A C 1
ATOM 874 O O . GLU A 1 106 ? 1.149 -11.493 18.737 1.00 91.44 106 GLU A O 1
ATOM 879 N N . GLU A 1 107 ? 0.170 -10.764 16.851 1.00 91.88 107 GLU A N 1
ATOM 880 C CA . GLU A 1 107 ? -0.694 -11.941 16.701 1.00 91.88 107 GLU A CA 1
ATOM 881 C C . GLU A 1 107 ? -0.057 -13.072 15.889 1.00 91.88 107 GLU A C 1
ATOM 883 O O . GLU A 1 107 ? -0.367 -14.239 16.137 1.00 91.88 107 GLU A O 1
ATOM 888 N N . LEU A 1 108 ? 0.819 -12.752 14.931 1.00 92.44 108 LEU A N 1
ATOM 889 C CA . LEU A 1 108 ? 1.395 -13.736 14.009 1.00 92.44 108 LEU A CA 1
ATOM 890 C C . LEU A 1 108 ? 2.923 -13.856 14.097 1.00 92.44 108 LEU A C 1
ATOM 892 O O . LEU A 1 108 ? 3.469 -14.737 13.440 1.00 92.44 108 LEU A O 1
ATOM 896 N N . ASP A 1 109 ? 3.601 -13.004 14.875 1.00 93.00 109 ASP A N 1
ATOM 897 C CA . ASP A 1 109 ? 5.073 -12.905 14.931 1.00 93.00 109 ASP A CA 1
ATOM 898 C C . ASP A 1 109 ? 5.709 -12.621 13.555 1.00 93.00 109 ASP A C 1
ATOM 900 O O . ASP A 1 109 ? 6.797 -13.088 13.236 1.00 93.00 109 ASP A O 1
ATOM 904 N N . ILE A 1 110 ? 4.994 -11.861 12.715 1.00 90.94 110 ILE A N 1
ATOM 905 C CA . ILE A 1 110 ? 5.406 -11.517 11.349 1.00 90.94 110 ILE A CA 1
ATOM 906 C C . ILE A 1 110 ? 6.035 -10.122 11.328 1.00 90.94 110 ILE A C 1
ATOM 908 O O . ILE A 1 110 ? 5.468 -9.150 11.830 1.00 90.94 110 ILE A O 1
ATOM 912 N N . SER A 1 111 ? 7.197 -10.018 10.693 1.00 91.19 111 SER A N 1
ATOM 913 C CA . SER A 1 111 ? 7.907 -8.761 10.449 1.00 91.19 111 SER A CA 1
ATOM 914 C C . SER A 1 111 ? 7.450 -8.046 9.166 1.00 91.19 111 SER A C 1
ATOM 916 O O . SER A 1 111 ? 6.774 -8.613 8.308 1.00 91.19 111 SER A O 1
ATOM 918 N N . ILE A 1 112 ? 7.857 -6.781 8.989 1.00 87.75 112 ILE A N 1
ATOM 919 C CA . ILE A 1 112 ? 7.553 -6.000 7.772 1.00 87.75 112 ILE A CA 1
ATOM 920 C C . ILE A 1 112 ? 8.036 -6.722 6.509 1.00 87.75 112 ILE A C 1
ATOM 922 O O . ILE A 1 112 ? 7.297 -6.794 5.529 1.00 87.75 112 ILE A O 1
ATOM 926 N N . SER A 1 113 ? 9.252 -7.275 6.526 1.00 91.81 113 SER A N 1
ATOM 927 C CA . SER A 1 113 ? 9.835 -7.966 5.371 1.00 91.81 113 SER A CA 1
ATOM 928 C C . SER A 1 113 ? 9.024 -9.195 4.955 1.00 91.81 113 SER A C 1
ATOM 930 O O . SER A 1 113 ? 8.945 -9.498 3.769 1.00 91.81 113 SER A O 1
ATOM 932 N N . GLU A 1 114 ? 8.366 -9.864 5.900 1.00 94.19 114 GLU A N 1
ATOM 933 C CA . GLU A 1 114 ? 7.500 -11.019 5.646 1.00 94.19 114 GLU A CA 1
ATOM 934 C C . GLU A 1 114 ? 6.103 -10.635 5.128 1.00 94.19 114 GLU A C 1
ATOM 936 O O . GLU A 1 114 ? 5.401 -11.477 4.561 1.00 94.19 114 GLU A O 1
ATOM 941 N N . LEU A 1 115 ? 5.700 -9.366 5.258 1.00 95.06 115 LEU A N 1
ATOM 942 C CA . LEU A 1 115 ? 4.490 -8.829 4.623 1.00 95.06 115 LEU A CA 1
ATOM 943 C C . LEU A 1 115 ? 4.729 -8.420 3.162 1.00 95.06 115 LEU A C 1
ATOM 945 O O . LEU A 1 115 ? 3.788 -8.445 2.368 1.00 95.06 115 LEU A O 1
ATOM 949 N N . ILE A 1 116 ? 5.971 -8.110 2.771 1.00 97.44 116 ILE A N 1
ATOM 950 C CA . ILE A 1 116 ? 6.305 -7.681 1.401 1.00 97.44 116 ILE A CA 1
ATOM 951 C C . ILE A 1 116 ? 5.863 -8.698 0.337 1.00 97.44 116 ILE A C 1
ATOM 953 O O . ILE A 1 116 ? 5.186 -8.284 -0.609 1.00 97.44 116 ILE A O 1
ATOM 957 N N . PRO A 1 117 ? 6.142 -10.014 0.465 1.00 97.19 117 PRO A N 1
ATOM 958 C CA . PRO A 1 117 ? 5.671 -10.992 -0.511 1.00 97.19 117 PRO A CA 1
ATOM 959 C C . PRO A 1 117 ? 4.149 -10.979 -0.664 1.00 97.19 117 PRO A C 1
ATOM 961 O O . PRO A 1 117 ? 3.660 -10.983 -1.790 1.00 97.19 117 PRO A O 1
ATOM 964 N N . ARG A 1 118 ? 3.405 -10.850 0.440 1.00 96.88 118 ARG A N 1
ATOM 965 C CA . ARG A 1 118 ? 1.935 -10.802 0.431 1.00 9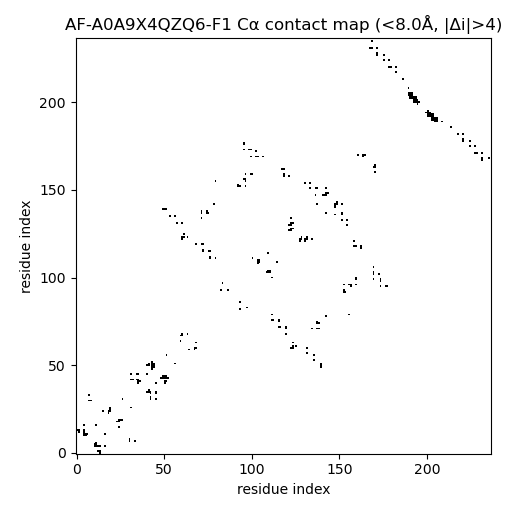6.88 118 ARG A CA 1
ATOM 966 C C . ARG A 1 118 ? 1.411 -9.558 -0.281 1.00 96.88 118 ARG A C 1
ATOM 968 O O . ARG A 1 118 ? 0.486 -9.655 -1.077 1.00 96.88 118 ARG A O 1
ATOM 975 N N . PHE A 1 119 ? 2.037 -8.399 -0.070 1.00 97.81 119 PHE A N 1
ATOM 976 C CA . PHE A 1 119 ? 1.714 -7.199 -0.847 1.00 97.81 119 PHE A CA 1
ATOM 977 C C . PHE A 1 119 ? 1.950 -7.415 -2.339 1.00 97.81 119 PHE A C 1
ATOM 979 O O . PHE A 1 119 ? 1.100 -7.063 -3.152 1.00 97.81 119 PHE A O 1
ATOM 986 N N . THR A 1 120 ? 3.079 -8.021 -2.718 1.00 97.31 120 THR A N 1
ATOM 987 C CA . THR A 1 120 ? 3.332 -8.301 -4.136 1.00 97.31 120 THR A CA 1
ATOM 988 C C . THR A 1 120 ? 2.364 -9.320 -4.722 1.00 97.31 120 THR A C 1
ATOM 990 O O . THR A 1 120 ? 2.007 -9.193 -5.886 1.00 97.31 120 THR A O 1
ATOM 993 N N . GLU A 1 121 ? 1.906 -10.299 -3.945 1.00 96.94 121 GLU A N 1
ATOM 994 C CA . GLU A 1 121 ? 0.874 -11.242 -4.378 1.00 96.94 121 GLU A CA 1
ATOM 995 C C . GLU A 1 121 ? -0.441 -10.519 -4.679 1.00 96.94 121 GLU A C 1
ATOM 997 O O . GLU A 1 121 ? -0.982 -10.717 -5.762 1.00 96.94 121 GLU A O 1
ATOM 1002 N N . LEU A 1 122 ? -0.883 -9.602 -3.808 1.00 97.88 122 LEU A N 1
ATOM 1003 C CA . LEU A 1 122 ? -2.076 -8.781 -4.055 1.00 97.88 122 LEU A CA 1
ATOM 1004 C C . LEU A 1 122 ? -1.946 -7.909 -5.313 1.00 97.88 122 LEU A C 1
ATOM 1006 O O . LEU A 1 122 ? -2.892 -7.798 -6.082 1.00 97.88 122 LEU A O 1
ATOM 1010 N N . ILE A 1 123 ? -0.775 -7.308 -5.547 1.00 97.88 123 ILE A N 1
ATOM 1011 C CA . ILE A 1 123 ? -0.524 -6.449 -6.721 1.00 97.88 123 ILE A CA 1
ATOM 1012 C C . ILE A 1 123 ? -0.567 -7.243 -8.035 1.00 97.88 123 ILE A C 1
ATOM 1014 O O . ILE A 1 123 ? -0.965 -6.710 -9.072 1.00 97.88 123 ILE A O 1
ATOM 1018 N N . TYR A 1 124 ? -0.106 -8.495 -8.010 1.00 96.88 124 TYR A N 1
ATOM 1019 C CA . TYR A 1 124 ? -0.060 -9.372 -9.182 1.00 96.88 124 TYR A CA 1
ATOM 1020 C C . TYR A 1 124 ? -1.340 -10.197 -9.372 1.00 96.88 124 TYR A C 1
ATOM 1022 O O . TYR A 1 124 ? -1.482 -10.870 -10.398 1.00 96.88 124 TYR A O 1
ATOM 1030 N N . ASP A 1 125 ? -2.277 -10.135 -8.427 1.00 96.00 125 ASP A N 1
ATOM 1031 C CA . ASP A 1 125 ? -3.577 -10.780 -8.547 1.00 96.00 125 ASP A CA 1
ATOM 1032 C C . ASP A 1 125 ? -4.417 -10.097 -9.641 1.00 96.00 125 ASP A C 1
ATOM 1034 O O . ASP A 1 125 ? -4.642 -8.885 -9.643 1.00 96.00 125 ASP A O 1
ATOM 1038 N N . GLN A 1 126 ? -4.889 -10.891 -10.603 1.00 91.06 126 GLN A N 1
ATOM 1039 C CA . GLN A 1 126 ? -5.672 -10.396 -11.735 1.00 91.06 126 GLN A CA 1
ATOM 1040 C C . GLN A 1 126 ? -7.092 -9.975 -11.343 1.00 91.06 126 GLN A C 1
ATOM 1042 O O . GLN A 1 126 ? -7.707 -9.203 -12.079 1.00 91.06 126 GLN A O 1
ATOM 1047 N N . GLU A 1 127 ? -7.613 -10.473 -10.221 1.00 94.62 127 GLU A N 1
ATOM 1048 C CA . GLU A 1 127 ? -8.911 -10.069 -9.676 1.00 94.62 127 GLU A CA 1
ATOM 1049 C C . GLU A 1 127 ? -8.811 -8.783 -8.839 1.00 94.62 127 GLU A C 1
ATOM 1051 O O . GLU A 1 127 ? -9.831 -8.149 -8.565 1.00 94.62 127 GLU A O 1
ATOM 1056 N N . LEU A 1 128 ? -7.590 -8.363 -8.485 1.00 93.75 128 LEU A N 1
ATOM 1057 C CA . LEU A 1 128 ? -7.303 -7.175 -7.677 1.00 93.75 128 LEU A CA 1
ATOM 1058 C C . LEU A 1 128 ? -6.501 -6.123 -8.464 1.00 93.75 128 LEU A C 1
ATOM 1060 O O . LEU A 1 128 ? -5.629 -5.436 -7.928 1.00 93.75 128 LEU A O 1
ATOM 1064 N N . ASP A 1 129 ? -6.816 -5.959 -9.753 1.00 91.62 129 ASP A N 1
ATOM 1065 C CA . ASP A 1 129 ? -6.083 -5.069 -10.666 1.00 91.62 129 ASP A CA 1
ATOM 1066 C C . ASP A 1 129 ? -6.115 -3.578 -10.269 1.00 91.62 129 ASP A C 1
ATOM 1068 O O . ASP A 1 129 ? -5.294 -2.785 -10.739 1.00 91.62 129 ASP A O 1
ATOM 1072 N N . PHE A 1 130 ? -6.996 -3.204 -9.341 1.00 93.69 130 PHE A N 1
ATOM 1073 C CA . PHE A 1 130 ? -7.061 -1.875 -8.745 1.00 93.69 130 PHE A CA 1
ATOM 1074 C C . PHE A 1 130 ? -5.819 -1.508 -7.909 1.00 93.69 130 PHE A C 1
ATOM 1076 O O . PHE A 1 130 ? -5.554 -0.321 -7.731 1.00 93.69 130 PHE A O 1
ATOM 1083 N N . TYR A 1 131 ? -4.987 -2.469 -7.484 1.00 97.25 131 TYR A N 1
ATOM 1084 C CA . TYR A 1 131 ? -3.694 -2.173 -6.840 1.00 97.25 131 TYR A CA 1
ATOM 1085 C C . TYR A 1 131 ? -2.572 -1.803 -7.828 1.00 97.25 131 TYR A C 1
ATOM 1087 O O . TYR A 1 131 ? -1.502 -1.325 -7.430 1.00 97.25 131 TYR A O 1
ATOM 1095 N N . ILE A 1 132 ? -2.788 -1.979 -9.136 1.00 95.88 132 ILE A N 1
ATOM 1096 C CA . ILE A 1 132 ? -1.751 -1.718 -10.143 1.00 95.88 132 ILE A CA 1
ATOM 1097 C C . ILE A 1 132 ? -1.404 -0.225 -10.222 1.00 95.88 132 ILE A C 1
ATOM 1099 O O . ILE A 1 132 ? -0.237 0.125 -10.393 1.00 95.88 132 ILE A O 1
ATOM 1103 N N . GLU A 1 133 ? -2.380 0.672 -10.067 1.00 95.25 133 GLU A N 1
ATOM 1104 C CA . GLU A 1 133 ? -2.126 2.117 -10.120 1.00 95.25 133 GLU A CA 1
ATOM 1105 C C . GLU A 1 133 ? -1.211 2.573 -8.975 1.00 95.25 133 GLU A C 1
ATOM 1107 O O . GLU A 1 133 ? -0.216 3.265 -9.209 1.00 95.25 133 GLU A O 1
ATOM 1112 N N . GLY A 1 134 ? -1.485 2.123 -7.747 1.00 96.88 134 GLY A N 1
ATOM 1113 C CA . GLY A 1 134 ? -0.656 2.461 -6.593 1.00 96.88 134 GLY A CA 1
ATOM 1114 C C . GLY A 1 134 ? 0.760 1.893 -6.676 1.00 96.88 134 GLY A C 1
ATOM 1115 O O . GLY A 1 134 ? 1.728 2.614 -6.422 1.00 96.88 134 GLY A O 1
ATOM 1116 N N . SER A 1 135 ? 0.910 0.646 -7.135 1.00 96.88 135 SER A N 1
ATOM 1117 C CA . SER A 1 135 ? 2.237 0.057 -7.366 1.00 96.88 135 SER A CA 1
ATOM 1118 C C . SER A 1 135 ? 3.016 0.755 -8.484 1.00 96.88 135 SER A C 1
ATOM 1120 O O . SER A 1 135 ? 4.234 0.887 -8.377 1.00 96.88 135 SER A O 1
ATOM 1122 N N . TYR A 1 136 ? 2.345 1.258 -9.525 1.00 95.69 136 TYR A N 1
ATOM 1123 C CA . TYR A 1 136 ? 2.996 2.054 -10.565 1.00 95.69 136 TYR A CA 1
ATOM 1124 C C . TYR A 1 136 ? 3.533 3.375 -10.008 1.00 95.69 136 TYR A C 1
ATOM 1126 O O . TYR A 1 136 ? 4.690 3.706 -10.260 1.00 95.69 136 TYR A O 1
ATOM 1134 N N . ILE A 1 137 ? 2.740 4.089 -9.201 1.00 95.25 137 ILE A N 1
ATOM 1135 C CA . ILE A 1 137 ? 3.168 5.334 -8.545 1.00 95.25 137 ILE A CA 1
ATOM 1136 C C . ILE A 1 137 ? 4.367 5.072 -7.626 1.00 95.25 137 ILE A C 1
ATOM 1138 O O . ILE A 1 137 ? 5.370 5.776 -7.724 1.00 95.25 137 ILE A O 1
ATOM 1142 N N . LEU A 1 138 ? 4.319 4.017 -6.806 1.00 96.31 138 LEU A N 1
ATOM 1143 C CA . LEU A 1 138 ? 5.453 3.581 -5.979 1.00 96.31 138 LEU A CA 1
ATOM 1144 C C . LEU A 1 138 ? 6.700 3.277 -6.829 1.00 96.31 138 LEU A C 1
ATOM 1146 O O . LEU A 1 138 ? 7.844 3.535 -6.438 1.00 96.31 138 LEU A O 1
ATOM 1150 N N . TYR A 1 139 ? 6.483 2.705 -8.012 1.00 93.44 139 TYR A N 1
ATOM 1151 C CA . TYR A 1 139 ? 7.550 2.336 -8.922 1.00 93.44 139 TYR A CA 1
ATOM 1152 C C . TYR A 1 139 ? 8.219 3.544 -9.584 1.00 93.44 139 TYR A C 1
ATOM 1154 O O . TYR A 1 139 ? 9.450 3.575 -9.672 1.00 93.44 139 TYR A O 1
ATOM 1162 N N . THR A 1 140 ? 7.452 4.537 -10.032 1.00 89.31 140 THR A N 1
ATOM 1163 C CA . THR A 1 140 ? 7.974 5.622 -10.877 1.00 89.31 140 THR A CA 1
ATOM 1164 C C . THR A 1 140 ? 8.234 6.935 -10.156 1.00 89.31 140 THR A C 1
ATOM 1166 O O . THR A 1 140 ? 9.108 7.679 -10.594 1.00 89.31 140 THR A O 1
ATOM 1169 N N . GLU A 1 141 ? 7.498 7.245 -9.092 1.00 90.31 141 GLU A N 1
ATOM 1170 C CA . GLU A 1 141 ? 7.535 8.568 -8.466 1.00 90.31 141 GLU A CA 1
ATOM 1171 C C . GLU A 1 141 ? 8.559 8.671 -7.327 1.00 90.31 141 GLU A C 1
ATOM 1173 O O . GLU A 1 141 ? 8.992 7.683 -6.731 1.00 90.31 141 GLU A O 1
ATOM 1178 N N . ASP A 1 142 ? 8.939 9.911 -7.009 1.00 89.25 142 ASP A N 1
ATOM 1179 C CA . ASP A 1 142 ? 9.754 10.224 -5.836 1.00 89.25 142 ASP A CA 1
ATOM 1180 C C . ASP A 1 142 ? 8.915 10.096 -4.555 1.00 89.25 142 ASP A C 1
ATOM 1182 O O . ASP A 1 142 ? 8.012 10.902 -4.300 1.00 89.25 142 ASP A O 1
ATOM 1186 N N . ILE A 1 143 ? 9.235 9.090 -3.739 1.00 88.62 143 ILE A N 1
ATOM 1187 C CA . ILE A 1 143 ? 8.526 8.766 -2.496 1.00 88.62 143 ILE A CA 1
ATOM 1188 C C . ILE A 1 143 ? 8.692 9.825 -1.398 1.00 88.62 143 ILE A C 1
ATOM 1190 O O . ILE A 1 143 ? 7.895 9.861 -0.462 1.00 88.62 143 ILE A O 1
ATOM 1194 N N . TYR A 1 144 ? 9.693 10.706 -1.504 1.00 86.69 144 TYR A N 1
ATOM 1195 C CA . TYR A 1 144 ? 9.920 11.780 -0.533 1.00 86.69 144 TYR A CA 1
ATOM 1196 C C . TYR A 1 144 ? 9.086 13.030 -0.836 1.00 86.69 144 TYR A C 1
ATOM 1198 O O . TYR A 1 144 ? 8.955 13.921 0.007 1.00 86.69 144 TYR A O 1
ATOM 1206 N N . LYS A 1 145 ? 8.468 13.112 -2.021 1.00 90.25 145 LYS A N 1
ATOM 1207 C CA . LYS A 1 145 ? 7.529 14.186 -2.348 1.00 90.25 145 LYS A CA 1
ATOM 1208 C C . LYS A 1 145 ? 6.249 14.012 -1.530 1.00 90.25 145 LYS A C 1
ATOM 1210 O O . LYS A 1 145 ? 5.555 13.015 -1.677 1.00 90.25 145 LYS A O 1
ATOM 1215 N N . ILE A 1 146 ? 5.878 15.031 -0.750 1.00 86.31 146 ILE A N 1
ATOM 1216 C CA . ILE A 1 146 ? 4.743 14.995 0.198 1.00 86.31 146 ILE A CA 1
ATOM 1217 C C . ILE A 1 146 ? 3.455 14.432 -0.423 1.00 86.31 146 ILE A C 1
ATOM 1219 O O . ILE A 1 146 ? 2.839 13.544 0.151 1.00 86.31 146 ILE A O 1
ATOM 1223 N N . THR A 1 147 ? 3.054 14.908 -1.605 1.00 88.94 147 THR A N 1
ATOM 1224 C CA . THR A 1 147 ? 1.821 14.434 -2.262 1.00 88.94 147 THR A CA 1
ATOM 1225 C C . THR A 1 147 ? 1.882 12.953 -2.623 1.00 88.94 147 THR A C 1
ATOM 1227 O O . THR A 1 147 ? 0.886 12.252 -2.498 1.00 88.94 147 THR A O 1
ATOM 1230 N N . THR A 1 148 ? 3.049 12.486 -3.071 1.00 91.31 148 THR A N 1
ATOM 1231 C CA . THR A 1 148 ? 3.287 11.078 -3.395 1.00 91.31 148 THR A CA 1
ATOM 1232 C C . THR A 1 148 ? 3.296 10.250 -2.117 1.00 91.31 148 THR A C 1
ATOM 1234 O O . THR A 1 148 ? 2.655 9.209 -2.064 1.00 91.31 148 THR A O 1
ATOM 1237 N N . LYS A 1 149 ? 3.957 10.741 -1.063 1.00 90.81 149 LYS A N 1
ATOM 1238 C CA . LYS A 1 149 ? 4.024 10.081 0.241 1.00 90.81 149 LYS A CA 1
ATOM 1239 C C . LYS A 1 149 ? 2.639 9.867 0.851 1.00 90.81 149 LYS A C 1
ATOM 1241 O O . LYS A 1 149 ? 2.365 8.758 1.278 1.00 90.81 149 LYS A O 1
ATOM 1246 N N . ILE A 1 150 ? 1.772 10.885 0.851 1.00 89.62 150 ILE A N 1
ATOM 1247 C CA . ILE A 1 150 ? 0.389 10.779 1.358 1.00 89.62 150 ILE A CA 1
ATOM 1248 C C . ILE A 1 150 ? -0.380 9.706 0.584 1.00 89.62 150 ILE A C 1
ATOM 1250 O O . ILE A 1 150 ? -0.913 8.778 1.177 1.00 89.62 150 ILE A O 1
ATOM 1254 N N . TYR A 1 151 ? -0.353 9.776 -0.748 1.00 93.75 151 TYR A N 1
ATOM 1255 C CA . TYR A 1 151 ? -1.020 8.779 -1.582 1.00 93.75 151 TYR A CA 1
ATOM 1256 C C . TYR A 1 151 ? -0.504 7.355 -1.311 1.00 93.75 151 TYR A C 1
ATOM 1258 O O . TYR A 1 151 ? -1.276 6.405 -1.220 1.00 93.75 151 TYR A O 1
ATOM 1266 N N . LEU A 1 152 ? 0.814 7.194 -1.172 1.00 94.69 152 LEU A N 1
ATOM 1267 C CA . LEU A 1 152 ? 1.416 5.892 -0.912 1.00 94.69 152 LEU A CA 1
ATOM 1268 C C . LEU A 1 152 ? 1.151 5.387 0.513 1.00 94.69 152 LEU A C 1
ATOM 1270 O O . LEU A 1 152 ? 1.078 4.179 0.704 1.00 94.69 152 LEU A O 1
ATOM 1274 N N . ILE A 1 153 ? 0.982 6.271 1.500 1.00 92.31 153 ILE A N 1
ATOM 1275 C CA . ILE A 1 153 ? 0.521 5.910 2.850 1.00 92.31 153 ILE A CA 1
ATOM 1276 C C . ILE A 1 153 ? -0.859 5.250 2.744 1.00 92.31 153 ILE A C 1
ATOM 1278 O O . ILE A 1 153 ? -1.007 4.105 3.173 1.00 92.31 153 ILE A O 1
ATOM 1282 N N . ASP A 1 154 ? -1.821 5.902 2.089 1.00 92.75 154 ASP A N 1
ATOM 1283 C CA . ASP A 1 154 ? -3.162 5.338 1.887 1.00 92.75 154 ASP A CA 1
ATOM 1284 C C . ASP A 1 154 ? -3.103 3.994 1.149 1.00 92.75 154 ASP A C 1
ATOM 1286 O O . ASP A 1 154 ? -3.684 3.005 1.588 1.00 92.75 154 ASP A O 1
ATOM 1290 N N . TYR A 1 155 ? -2.309 3.919 0.081 1.00 96.56 155 TYR A N 1
ATOM 1291 C CA . TYR A 1 155 ? -2.119 2.691 -0.689 1.00 96.56 155 TYR A CA 1
ATOM 1292 C C . TYR A 1 155 ? -1.549 1.526 0.145 1.00 96.56 155 TYR A C 1
ATOM 1294 O O . TYR A 1 155 ? -2.040 0.398 0.064 1.00 96.56 155 TYR A O 1
ATOM 1302 N N . ILE A 1 156 ? -0.529 1.769 0.979 1.00 96.00 156 ILE A N 1
ATOM 1303 C CA . ILE A 1 156 ? 0.011 0.741 1.886 1.00 96.00 156 ILE A CA 1
ATOM 1304 C C . ILE A 1 156 ? -1.034 0.329 2.924 1.00 96.00 156 ILE A C 1
ATOM 1306 O O . ILE A 1 156 ? -1.140 -0.855 3.251 1.00 96.00 156 ILE A O 1
ATOM 1310 N N . TYR A 1 157 ? -1.814 1.282 3.436 1.00 95.06 157 TYR A N 1
ATOM 1311 C CA . TYR A 1 157 ? -2.894 0.981 4.365 1.00 95.06 157 TYR A CA 1
ATOM 1312 C C . TYR A 1 157 ? -3.951 0.067 3.730 1.00 95.06 157 TYR A C 1
ATOM 1314 O O . TYR A 1 157 ? -4.328 -0.934 4.335 1.00 95.06 157 TYR A O 1
ATOM 1322 N N . GLU A 1 158 ? -4.378 0.343 2.497 1.00 96.06 158 GLU A N 1
ATOM 1323 C CA . GLU A 1 158 ? -5.333 -0.497 1.765 1.00 96.06 158 GLU A CA 1
ATOM 1324 C C . GLU A 1 158 ? -4.828 -1.933 1.579 1.00 96.06 158 GLU A C 1
ATOM 1326 O O . GLU A 1 158 ? -5.577 -2.887 1.805 1.00 96.06 158 GLU A O 1
ATOM 1331 N N . LEU A 1 159 ? -3.550 -2.103 1.226 1.00 97.50 159 LEU A N 1
ATOM 1332 C CA . LEU A 1 159 ? -2.925 -3.422 1.116 1.00 97.50 159 LEU A CA 1
ATOM 1333 C C . LEU A 1 159 ? -2.910 -4.164 2.461 1.00 97.50 159 LEU A C 1
ATOM 1335 O O . LEU A 1 159 ? -3.241 -5.348 2.523 1.00 97.50 159 LEU A O 1
ATOM 1339 N N . LEU A 1 160 ? -2.557 -3.482 3.555 1.00 96.19 160 LEU A N 1
ATOM 1340 C CA . LEU A 1 160 ? -2.581 -4.067 4.899 1.00 96.19 160 LEU A CA 1
ATOM 1341 C C . LEU A 1 160 ? -3.990 -4.486 5.316 1.00 96.19 160 LEU A C 1
ATOM 1343 O O . LEU A 1 160 ? -4.170 -5.568 5.878 1.00 96.19 160 LEU A O 1
ATOM 1347 N N . VAL A 1 161 ? -4.988 -3.644 5.042 1.00 96.06 161 VAL A N 1
ATOM 1348 C CA . VAL A 1 161 ? -6.390 -3.958 5.321 1.00 96.06 161 VAL A CA 1
ATOM 1349 C C . VAL A 1 161 ? -6.810 -5.197 4.542 1.00 96.06 161 VAL A C 1
ATOM 1351 O O . VAL A 1 161 ? -7.408 -6.091 5.138 1.00 96.06 161 VAL A O 1
ATOM 1354 N N . GLN A 1 162 ? -6.446 -5.296 3.264 1.00 96.94 162 GLN A N 1
ATOM 1355 C CA . GLN A 1 162 ? -6.766 -6.455 2.438 1.00 96.94 162 GLN A CA 1
ATOM 1356 C C . GLN A 1 162 ? -6.154 -7.745 2.987 1.00 96.94 162 GLN A C 1
ATOM 1358 O O . GLN A 1 162 ? -6.875 -8.727 3.136 1.00 96.94 162 GLN A O 1
ATOM 1363 N N . ILE A 1 163 ? -4.874 -7.732 3.379 1.00 96.06 163 ILE A N 1
ATOM 1364 C CA . ILE A 1 163 ? -4.250 -8.883 4.056 1.00 96.06 163 ILE A CA 1
ATOM 1365 C C . ILE A 1 163 ? -4.980 -9.195 5.366 1.00 96.06 163 ILE A C 1
ATOM 1367 O O . ILE A 1 163 ? -5.196 -10.358 5.697 1.00 96.06 163 ILE A O 1
ATOM 1371 N N . SER A 1 164 ? -5.379 -8.174 6.131 1.00 95.31 164 SER A N 1
ATOM 1372 C CA . SER A 1 164 ? -6.020 -8.385 7.433 1.00 95.31 164 SER A CA 1
ATOM 1373 C C . SER A 1 164 ? -7.366 -9.104 7.331 1.00 95.31 164 SER A C 1
ATOM 1375 O O . SER A 1 164 ? -7.784 -9.712 8.311 1.00 95.31 164 SER A O 1
ATOM 1377 N N . LEU A 1 165 ? -8.028 -9.099 6.166 1.00 94.06 165 LEU A N 1
ATOM 1378 C CA . LEU A 1 165 ? -9.282 -9.833 5.956 1.00 94.06 165 LEU A CA 1
ATOM 1379 C C . LEU A 1 165 ? -9.122 -11.349 6.152 1.00 94.06 165 LEU A C 1
ATOM 1381 O O . LEU A 1 165 ? -10.072 -11.997 6.593 1.00 94.06 165 LEU A O 1
ATOM 1385 N N . ASP A 1 166 ? -7.924 -11.891 5.918 1.00 93.25 166 ASP A N 1
ATOM 1386 C CA . ASP A 1 166 ? -7.594 -13.298 6.186 1.00 93.25 166 ASP A CA 1
ATOM 1387 C C . ASP A 1 166 ? -7.359 -13.584 7.680 1.00 93.25 166 ASP A C 1
ATOM 1389 O O . ASP A 1 166 ? -7.287 -14.740 8.104 1.00 93.25 166 ASP A O 1
ATOM 1393 N N . TYR A 1 167 ? -7.276 -12.533 8.500 1.00 92.81 167 TYR A N 1
ATOM 1394 C CA . TYR A 1 167 ? -6.998 -12.580 9.933 1.00 92.81 167 TYR A CA 1
ATOM 1395 C C . TYR A 1 167 ? -8.073 -11.798 10.701 1.00 92.81 167 TYR A C 1
ATOM 1397 O O . TYR A 1 167 ? -7.841 -10.660 11.123 1.00 92.81 167 TYR A O 1
ATOM 1405 N N . PRO A 1 168 ? -9.269 -12.386 10.914 1.00 89.94 168 PRO A N 1
ATOM 1406 C CA . PRO A 1 168 ? -10.423 -11.668 11.453 1.00 89.94 168 PRO A CA 1
ATOM 1407 C C . PRO A 1 168 ? -10.149 -10.911 12.756 1.00 89.94 168 PRO A C 1
ATOM 1409 O O . PRO A 1 168 ? -10.681 -9.821 12.948 1.00 89.94 168 PRO A O 1
ATOM 1412 N N . SER A 1 169 ? -9.307 -11.447 13.642 1.00 91.00 169 SER A N 1
ATOM 1413 C CA . SER A 1 169 ? -8.906 -10.787 14.889 1.00 91.00 169 SER A CA 1
ATOM 1414 C C . SER A 1 169 ? -8.186 -9.456 14.648 1.00 91.00 169 SER A C 1
ATOM 1416 O O . SER A 1 169 ? -8.594 -8.437 15.218 1.00 91.00 169 SER A O 1
ATOM 1418 N N . ILE A 1 170 ? -7.202 -9.451 13.746 1.00 93.44 170 ILE A N 1
ATOM 1419 C CA . ILE A 1 170 ? -6.440 -8.273 13.312 1.00 93.44 170 ILE A CA 1
ATOM 1420 C C . ILE A 1 170 ? -7.372 -7.273 12.622 1.00 93.44 170 ILE A C 1
ATOM 1422 O O . ILE A 1 170 ? -7.380 -6.089 12.964 1.00 93.44 170 ILE A O 1
ATOM 1426 N N . TYR A 1 171 ? -8.223 -7.744 11.707 1.00 93.31 171 TYR A N 1
ATOM 1427 C CA . TYR A 1 171 ? -9.203 -6.894 11.029 1.00 93.31 171 TYR A CA 1
ATOM 1428 C C . TYR A 1 171 ? -10.174 -6.224 12.013 1.00 93.31 171 TYR A C 1
ATOM 1430 O O . TYR A 1 171 ? -10.422 -5.017 11.940 1.00 93.31 171 TYR A O 1
ATOM 1438 N N . TYR A 1 172 ? -10.700 -6.970 12.990 1.00 91.38 172 TYR A N 1
ATOM 1439 C CA . TYR A 1 172 ? -11.579 -6.408 14.016 1.00 91.38 172 TYR A CA 1
ATOM 1440 C C . TYR A 1 172 ? -10.860 -5.413 14.923 1.00 91.38 172 TYR A C 1
ATOM 1442 O O . TYR A 1 172 ? -11.471 -4.422 15.330 1.00 91.38 172 TYR A O 1
ATOM 1450 N N . ARG A 1 173 ? -9.578 -5.639 15.228 1.00 91.12 173 ARG A N 1
ATOM 1451 C CA . ARG A 1 173 ? -8.756 -4.669 15.957 1.00 91.12 173 ARG A CA 1
ATOM 1452 C C . ARG A 1 173 ? -8.622 -3.369 15.167 1.00 91.12 173 ARG A C 1
ATOM 1454 O O . ARG A 1 173 ? -8.918 -2.315 15.722 1.00 91.12 173 ARG A O 1
ATOM 1461 N N . ASN A 1 174 ? -8.306 -3.443 13.873 1.00 92.62 174 ASN A N 1
ATOM 1462 C CA . ASN A 1 174 ? -8.259 -2.271 12.994 1.00 92.62 174 ASN A CA 1
ATOM 1463 C C . ASN A 1 174 ? -9.593 -1.502 12.980 1.00 92.62 174 ASN A C 1
ATOM 1465 O O . ASN A 1 174 ? -9.616 -0.286 13.151 1.00 92.62 174 ASN A O 1
ATOM 1469 N N . LEU A 1 175 ? -10.725 -2.206 12.859 1.00 91.50 175 LEU A N 1
ATOM 1470 C CA . LEU A 1 175 ? -12.053 -1.581 12.896 1.00 91.50 175 LEU A CA 1
ATOM 1471 C C . LEU A 1 175 ? -12.336 -0.849 14.214 1.00 91.50 175 LEU A C 1
ATOM 1473 O O . LEU A 1 175 ? -12.936 0.227 14.207 1.00 91.50 175 LEU A O 1
ATOM 1477 N N . ILE A 1 176 ? -11.922 -1.419 15.348 1.00 91.00 176 ILE A N 1
ATOM 1478 C CA . ILE A 1 176 ? -12.066 -0.769 16.655 1.00 91.00 176 ILE A CA 1
ATOM 1479 C C . ILE A 1 176 ? -11.228 0.514 16.711 1.00 91.00 176 ILE A C 1
ATOM 1481 O O . ILE A 1 176 ? -11.738 1.533 17.180 1.00 91.00 176 ILE A O 1
ATOM 1485 N N . GLU A 1 177 ? -9.994 0.484 16.203 1.00 89.12 177 GLU A N 1
ATOM 1486 C CA . GLU A 1 177 ? -9.114 1.659 16.149 1.00 89.12 177 GLU A CA 1
ATOM 1487 C C . GLU A 1 177 ? -9.676 2.767 15.249 1.00 89.12 177 GLU A C 1
ATOM 1489 O O . GLU A 1 177 ? -9.704 3.930 15.660 1.00 89.12 177 GLU A O 1
ATOM 1494 N N . ILE A 1 178 ? -10.212 2.423 14.070 1.00 88.75 178 ILE A N 1
ATOM 1495 C CA . ILE A 1 178 ? -10.885 3.380 13.173 1.00 88.75 178 ILE A CA 1
ATOM 1496 C C . ILE A 1 178 ? -12.058 4.057 13.892 1.00 88.75 178 ILE A C 1
ATOM 1498 O O . ILE A 1 178 ? -12.169 5.283 13.896 1.00 88.75 178 ILE A O 1
ATOM 1502 N N . LEU A 1 179 ? -12.935 3.273 14.528 1.00 89.62 179 LEU A N 1
ATOM 1503 C CA . LEU A 1 179 ? -14.099 3.802 15.247 1.00 89.62 179 LEU A CA 1
ATOM 1504 C C . LEU A 1 179 ? -13.687 4.676 16.440 1.00 89.62 179 LEU A C 1
ATOM 1506 O O . LEU A 1 179 ? -14.324 5.698 16.710 1.00 89.62 179 LEU A O 1
ATOM 1510 N N . GLY A 1 180 ? -12.623 4.287 17.147 1.00 86.56 180 GLY A N 1
ATOM 1511 C CA . GLY A 1 180 ? -12.030 5.069 18.230 1.00 86.56 180 GLY A CA 1
ATOM 1512 C C . GLY A 1 180 ? -11.490 6.410 17.737 1.00 86.56 180 GLY A C 1
ATOM 1513 O O . GLY A 1 180 ? -11.861 7.454 18.271 1.00 86.56 180 GLY A O 1
ATOM 1514 N N . SER A 1 181 ? -10.702 6.385 16.666 1.00 83.50 181 SER A N 1
ATOM 1515 C CA . SER A 1 181 ? -10.096 7.575 16.067 1.00 83.50 181 SER A CA 1
ATOM 1516 C C . SER A 1 181 ? -11.142 8.526 15.491 1.00 83.50 181 SER A C 1
ATOM 1518 O O . SER A 1 181 ? -11.096 9.718 15.773 1.00 83.50 181 SER A O 1
ATOM 1520 N N . ALA A 1 182 ? -12.151 8.017 14.778 1.00 83.50 182 ALA A N 1
ATOM 1521 C CA . ALA A 1 182 ? -13.245 8.835 14.251 1.00 83.50 182 ALA A CA 1
ATOM 1522 C C . ALA A 1 182 ? -14.034 9.534 15.371 1.00 83.50 182 ALA A C 1
ATOM 1524 O O . ALA A 1 182 ? -14.429 10.698 15.255 1.00 83.50 182 ALA A O 1
ATOM 1525 N N . LYS A 1 183 ? -14.254 8.836 16.492 1.00 84.25 183 LYS A N 1
ATOM 1526 C CA . LYS A 1 183 ? -14.860 9.420 17.694 1.00 84.25 183 LYS A CA 1
ATOM 1527 C C . LYS A 1 183 ? -13.997 10.553 18.255 1.00 84.25 183 LYS A C 1
ATOM 1529 O O . LYS A 1 183 ? -14.523 11.635 18.519 1.00 84.25 183 LYS A O 1
ATOM 1534 N N . ASP A 1 184 ? -12.697 10.323 18.407 1.00 80.69 184 ASP A N 1
ATOM 1535 C CA . ASP A 1 184 ? -11.770 11.295 18.989 1.00 80.69 184 ASP A CA 1
ATOM 1536 C C . ASP A 1 184 ? -11.536 12.503 18.070 1.00 80.69 184 ASP A C 1
ATOM 1538 O O . ASP A 1 184 ? -11.431 13.634 18.547 1.00 80.69 184 ASP A O 1
ATOM 1542 N N . GLU A 1 185 ? -11.511 12.306 16.753 1.00 80.19 185 GLU A N 1
ATOM 1543 C CA . GLU A 1 185 ? -11.381 13.374 15.763 1.00 80.19 185 GLU A CA 1
ATOM 1544 C C . GLU A 1 185 ? -12.601 14.295 15.772 1.00 80.19 185 GLU A C 1
ATOM 1546 O O . GLU A 1 185 ? -12.444 15.511 15.900 1.00 80.19 185 GLU A O 1
ATOM 1551 N N . ILE A 1 186 ? -13.816 13.732 15.743 1.00 79.50 186 ILE A N 1
ATOM 1552 C CA . ILE A 1 186 ? -15.065 14.506 15.823 1.00 79.50 186 ILE A CA 1
ATOM 1553 C C . ILE A 1 186 ? -15.111 15.343 17.097 1.00 79.50 186 ILE A C 1
ATOM 1555 O O . ILE A 1 186 ? -15.529 16.504 17.055 1.00 79.50 186 ILE A O 1
ATOM 1559 N N . ILE A 1 187 ? -14.653 14.791 18.221 1.00 74.94 187 ILE A N 1
ATOM 1560 C CA . ILE A 1 187 ? -14.465 15.550 19.455 1.00 74.94 187 ILE A CA 1
ATOM 1561 C C . ILE A 1 187 ? -13.455 16.672 19.182 1.00 74.94 187 ILE A C 1
ATOM 1563 O O . ILE A 1 187 ? -13.817 17.843 19.254 1.00 74.94 187 ILE A O 1
ATOM 1567 N N . ASN A 1 188 ? -12.223 16.349 18.795 1.00 74.56 188 ASN A N 1
ATOM 1568 C CA . ASN A 1 188 ? -11.129 17.309 18.646 1.00 74.56 188 ASN A CA 1
ATOM 1569 C C . ASN A 1 188 ? -11.447 18.500 17.726 1.00 74.56 188 ASN A C 1
ATOM 1571 O O . ASN A 1 188 ? -11.188 19.633 18.129 1.00 74.56 188 ASN A O 1
ATOM 1575 N N . VAL A 1 189 ? -12.034 18.286 16.543 1.00 75.81 189 VAL A N 1
ATOM 1576 C CA . VAL A 1 189 ? -12.384 19.377 15.605 1.00 75.81 189 VAL A CA 1
ATOM 1577 C C . VAL A 1 189 ? -13.535 20.246 16.113 1.00 75.81 189 VAL A C 1
ATOM 1579 O O . VAL A 1 189 ? -13.665 21.411 15.735 1.00 75.81 189 VAL A O 1
ATOM 1582 N N . SER A 1 190 ? -14.365 19.697 17.001 1.00 71.75 190 SER A N 1
ATOM 1583 C CA . SER A 1 190 ? -15.509 20.396 17.587 1.00 71.75 190 SER A CA 1
ATOM 1584 C C . SER A 1 190 ? -15.122 21.290 18.770 1.00 71.75 190 SER A C 1
ATOM 1586 O O . SER A 1 190 ? -15.889 22.179 19.145 1.00 71.75 190 SER A O 1
ATOM 1588 N N . PHE A 1 191 ? -13.939 21.112 19.365 1.00 67.25 191 PHE A N 1
ATOM 1589 C CA . PHE A 1 191 ? -13.454 21.958 20.459 1.00 67.25 191 PHE A CA 1
ATOM 1590 C C . PHE A 1 191 ? -12.372 22.924 19.970 1.00 67.25 191 PHE A C 1
ATOM 1592 O O . PHE A 1 191 ? -11.347 22.524 19.426 1.00 67.25 191 PHE A O 1
ATOM 1599 N N . LYS A 1 192 ? -12.545 24.225 20.237 1.00 58.25 192 LYS A N 1
ATOM 1600 C CA . LYS A 1 192 ? -11.492 25.212 19.979 1.00 58.25 192 LYS A CA 1
ATOM 1601 C C . LYS A 1 192 ? -10.402 25.037 21.039 1.00 58.25 192 LYS A C 1
ATOM 1603 O O . LYS A 1 192 ? -10.618 25.392 22.199 1.00 58.25 192 LYS A O 1
ATOM 1608 N N . LYS A 1 193 ? -9.243 24.495 20.660 1.00 58.62 193 LYS A N 1
ATOM 1609 C CA . LYS A 1 193 ? -8.040 24.489 21.507 1.00 58.62 193 LYS A CA 1
ATOM 1610 C C . LYS A 1 193 ? -7.333 25.834 21.342 1.00 58.62 193 LYS A C 1
ATOM 1612 O O . LYS A 1 193 ? -6.832 26.134 20.263 1.00 58.62 193 LYS A O 1
ATOM 1617 N N . ASN A 1 194 ? -7.326 26.665 22.385 1.00 51.44 194 ASN A N 1
ATOM 1618 C CA . ASN A 1 194 ? -6.476 27.853 22.406 1.00 51.44 194 ASN A CA 1
ATOM 1619 C C . ASN A 1 194 ? -5.164 27.488 23.113 1.00 51.44 194 ASN A C 1
ATOM 1621 O O . ASN A 1 194 ? -5.161 27.231 24.319 1.00 51.44 194 ASN A O 1
ATOM 1625 N N . ASN A 1 195 ? -4.065 27.477 22.360 1.00 49.81 195 ASN A N 1
ATOM 1626 C CA . ASN A 1 195 ? -2.723 27.291 22.904 1.00 49.81 195 ASN A CA 1
ATOM 1627 C C . ASN A 1 195 ? -2.150 28.677 23.211 1.00 49.81 195 ASN A C 1
ATOM 1629 O O . ASN A 1 195 ? -1.797 29.410 22.289 1.00 49.81 195 ASN A O 1
ATOM 1633 N N . TYR A 1 196 ? -2.121 29.064 24.489 1.00 50.41 196 TYR A N 1
ATOM 1634 C CA . TYR A 1 196 ? -1.591 30.369 24.898 1.00 50.41 196 TYR A CA 1
ATOM 1635 C C . TYR A 1 196 ? -0.090 30.311 25.246 1.00 50.41 196 TYR A C 1
ATOM 1637 O O . TYR A 1 196 ? 0.586 31.311 25.032 1.00 50.41 196 TYR A O 1
ATOM 1645 N N . THR A 1 197 ? 0.433 29.155 25.693 1.00 42.75 197 THR A N 1
ATOM 1646 C CA . THR A 1 197 ? 1.863 28.817 25.926 1.00 42.75 197 THR A CA 1
ATOM 1647 C C . THR A 1 197 ? 2.033 27.296 26.153 1.00 42.75 197 THR A C 1
ATOM 1649 O O . THR A 1 197 ? 1.036 26.610 26.392 1.00 42.75 197 THR A O 1
ATOM 1652 N N . ASP A 1 198 ? 3.276 26.776 26.137 1.00 47.12 198 ASP A N 1
ATOM 1653 C CA . ASP A 1 198 ? 3.667 25.345 26.276 1.00 47.12 198 ASP A CA 1
ATOM 1654 C C . ASP A 1 198 ? 3.081 24.583 27.483 1.00 47.12 198 ASP A C 1
ATOM 1656 O O . ASP A 1 198 ? 3.186 23.362 27.563 1.00 47.12 198 ASP A O 1
ATOM 1660 N N . THR A 1 199 ? 2.451 25.268 28.438 1.00 44.88 199 THR A N 1
ATOM 1661 C CA . THR A 1 199 ? 1.949 24.668 29.683 1.00 44.88 199 THR A CA 1
ATOM 1662 C C . THR A 1 199 ? 0.467 24.929 29.960 1.00 44.88 199 THR A C 1
ATOM 1664 O O . THR A 1 199 ? -0.045 24.452 30.972 1.00 44.88 199 THR A O 1
ATOM 1667 N N . GLN A 1 200 ? -0.262 25.642 29.088 1.00 39.34 200 GLN A N 1
ATOM 1668 C CA . GLN A 1 200 ? -1.686 25.942 29.300 1.00 39.34 200 GLN A CA 1
ATOM 1669 C C . GLN A 1 200 ? -2.529 25.679 28.047 1.00 39.34 200 GLN A C 1
ATOM 1671 O O . GLN A 1 200 ? -2.625 26.511 27.143 1.00 39.34 200 GLN A O 1
ATOM 1676 N N . GLN A 1 201 ? -3.201 24.522 28.032 1.00 45.75 201 GLN A N 1
ATOM 1677 C CA . GLN A 1 201 ? -4.279 24.224 27.091 1.00 45.75 201 GLN A CA 1
ATOM 1678 C C . GLN A 1 201 ? -5.623 24.582 27.725 1.00 45.75 201 GLN A C 1
ATOM 1680 O O . GLN A 1 201 ? -5.998 24.038 28.762 1.00 45.75 201 GLN A O 1
ATOM 1685 N N . THR A 1 202 ? -6.374 25.475 27.081 1.00 45.38 202 THR A N 1
ATOM 1686 C CA . THR A 1 202 ? -7.791 25.685 27.406 1.00 45.38 202 THR A CA 1
ATOM 1687 C C . THR A 1 202 ? -8.630 25.242 26.213 1.00 45.38 202 THR A C 1
ATOM 1689 O O . THR A 1 202 ? -8.470 25.746 25.098 1.00 45.38 202 THR A O 1
ATOM 1692 N N . SER A 1 203 ? -9.497 24.249 26.423 1.00 51.72 203 SER A N 1
ATOM 1693 C CA . SER A 1 203 ? -10.469 23.798 25.428 1.00 51.72 203 SER A CA 1
ATOM 1694 C C . SER A 1 203 ? -11.785 24.542 25.646 1.00 51.72 203 SER A C 1
ATOM 1696 O O . SER A 1 203 ? -12.405 24.461 26.705 1.00 51.72 203 SER A O 1
ATOM 1698 N N . PHE A 1 204 ? -12.217 25.310 24.645 1.00 52.16 204 PHE A N 1
ATOM 1699 C CA . PHE A 1 204 ? -13.507 25.993 24.674 1.00 52.16 204 PHE A CA 1
ATOM 1700 C C . PHE A 1 204 ? -14.479 25.312 23.715 1.00 52.16 204 PHE A C 1
ATOM 1702 O O . PHE A 1 204 ? -14.190 25.149 22.528 1.00 52.16 204 PHE A O 1
ATOM 1709 N N . LYS A 1 205 ? -15.657 24.946 24.225 1.00 54.69 205 LYS A N 1
ATOM 1710 C CA . LYS A 1 205 ? -16.758 24.428 23.414 1.00 54.69 205 LYS A CA 1
ATOM 1711 C C . LYS A 1 205 ? -17.550 25.593 22.814 1.00 54.69 205 LYS A C 1
ATOM 1713 O O . LYS A 1 205 ? -18.110 26.391 23.571 1.00 54.69 205 LYS A O 1
ATOM 1718 N N . PRO A 1 206 ? -17.629 25.731 21.482 1.00 57.44 206 PRO A N 1
ATOM 1719 C CA . PRO A 1 206 ? -18.465 26.752 20.865 1.00 57.44 206 PRO A CA 1
ATOM 1720 C C . PRO A 1 206 ? -19.934 26.602 21.296 1.00 57.44 206 PRO A C 1
ATOM 1722 O O . PRO A 1 206 ? -20.484 25.504 21.288 1.00 57.44 206 PRO A O 1
ATOM 1725 N N . LYS A 1 207 ? -20.596 27.714 21.646 1.00 57.88 207 LYS A N 1
ATOM 1726 C CA . LYS A 1 207 ? -21.959 27.725 22.226 1.00 57.88 207 LYS A CA 1
ATOM 1727 C C . LYS A 1 207 ? -23.047 27.075 21.353 1.00 57.88 207 LYS A C 1
ATOM 1729 O O . LYS A 1 207 ? -24.114 26.761 21.865 1.00 57.88 207 LYS A O 1
ATOM 1734 N N . PHE A 1 208 ? -22.807 26.902 20.053 1.00 61.97 208 PHE A N 1
ATOM 1735 C CA . PHE A 1 208 ? -23.755 26.286 19.118 1.00 61.97 208 PHE A CA 1
ATOM 1736 C C . PHE A 1 208 ? -23.689 24.748 19.096 1.00 61.97 208 PHE A C 1
ATOM 1738 O O . PHE A 1 208 ? -24.562 24.105 18.517 1.00 61.97 208 PHE A O 1
ATOM 1745 N N . ILE A 1 209 ? -22.679 24.147 19.732 1.00 61.78 209 ILE A N 1
ATOM 1746 C CA . ILE A 1 209 ? -22.472 22.699 19.757 1.00 61.78 209 ILE A CA 1
ATOM 1747 C C . ILE A 1 209 ? -23.284 22.079 20.901 1.00 61.78 209 ILE A C 1
ATOM 1749 O O . ILE A 1 209 ? -22.988 22.286 22.079 1.00 61.78 209 ILE A O 1
ATOM 1753 N N . ARG A 1 210 ? -24.316 21.294 20.562 1.00 65.31 210 ARG A N 1
ATOM 1754 C CA . ARG A 1 210 ? -25.192 20.629 21.543 1.00 65.31 210 ARG A CA 1
ATOM 1755 C C . ARG A 1 210 ? -24.484 19.453 22.209 1.00 65.31 210 ARG A C 1
ATOM 1757 O O . ARG A 1 210 ? -24.204 18.457 21.561 1.00 65.31 210 ARG A O 1
ATOM 1764 N N . GLU A 1 211 ? -24.268 19.528 23.518 1.00 66.06 211 GLU A N 1
ATOM 1765 C CA . GLU A 1 211 ? -23.561 18.494 24.288 1.00 66.06 211 GLU A CA 1
ATOM 1766 C C . GLU A 1 211 ? -24.196 17.109 24.252 1.00 66.06 211 GLU A C 1
ATOM 1768 O O . GLU A 1 211 ? -23.485 16.126 24.067 1.00 66.06 211 GLU A O 1
ATOM 1773 N N . ALA A 1 212 ? -25.523 17.049 24.354 1.00 67.69 212 ALA A N 1
ATOM 1774 C CA . ALA A 1 212 ? -26.264 15.794 24.311 1.00 67.69 212 ALA A CA 1
ATOM 1775 C C . ALA A 1 212 ? -25.970 14.991 23.032 1.00 67.69 212 ALA A C 1
ATOM 1777 O O . ALA A 1 212 ? -25.716 13.799 23.113 1.00 67.69 212 ALA A O 1
ATOM 1778 N N . VAL A 1 213 ? -25.872 15.664 21.877 1.00 68.94 213 VAL A N 1
ATOM 1779 C CA . VAL A 1 213 ? -25.617 15.013 20.579 1.00 68.94 213 VAL A CA 1
ATOM 1780 C C . VAL A 1 213 ? -24.264 14.290 20.559 1.00 68.94 213 VAL A C 1
ATOM 1782 O O . VAL A 1 213 ? -24.162 13.195 20.015 1.00 68.94 213 VAL A O 1
ATOM 1785 N N . TYR A 1 214 ? -23.232 14.863 21.185 1.00 68.81 214 TYR A N 1
ATOM 1786 C CA . TYR A 1 214 ? -21.905 14.236 21.249 1.00 68.81 214 TYR A CA 1
ATOM 1787 C C . TYR A 1 214 ? -21.869 13.079 22.240 1.00 68.81 214 TYR A C 1
ATOM 1789 O O . TYR A 1 214 ? -21.218 12.071 21.969 1.00 68.81 214 TYR A O 1
ATOM 1797 N N . ASN A 1 215 ? -22.571 13.207 23.368 1.00 74.50 215 ASN A N 1
ATOM 1798 C CA . ASN A 1 215 ? -22.684 12.126 24.344 1.00 74.50 215 ASN A CA 1
ATOM 1799 C C . ASN A 1 215 ? -23.425 10.925 23.746 1.00 74.50 215 ASN A C 1
ATOM 1801 O O . ASN A 1 215 ? -22.970 9.795 23.921 1.00 74.50 215 ASN A O 1
ATOM 1805 N N . ASP A 1 216 ? -24.498 11.168 22.991 1.00 81.81 216 ASP A N 1
ATOM 1806 C CA . ASP A 1 216 ? -25.264 10.129 22.300 1.00 81.81 216 ASP A CA 1
ATOM 1807 C C . ASP A 1 216 ? -24.398 9.421 21.248 1.00 81.81 216 ASP A C 1
ATOM 1809 O O . ASP A 1 216 ? -24.216 8.206 21.314 1.00 81.81 216 ASP A O 1
ATOM 1813 N N . TYR A 1 217 ? -23.752 10.182 20.357 1.00 81.50 217 TYR A N 1
ATOM 1814 C CA . TYR A 1 217 ? -22.850 9.645 19.330 1.00 81.50 217 TYR A CA 1
ATOM 1815 C C . TYR A 1 217 ? -21.691 8.820 19.915 1.00 81.50 217 TYR A C 1
ATOM 1817 O O . TYR A 1 217 ? -21.447 7.687 19.499 1.00 81.50 217 TYR A O 1
ATOM 1825 N N . THR A 1 218 ? -20.994 9.362 20.918 1.00 81.44 218 THR A N 1
ATOM 1826 C CA . THR A 1 218 ? -19.875 8.682 21.596 1.00 81.44 218 THR A CA 1
ATOM 1827 C C . THR A 1 218 ? -20.355 7.384 22.246 1.00 81.44 218 THR A C 1
ATOM 1829 O O . THR A 1 218 ? -19.686 6.352 22.167 1.00 81.44 218 THR A O 1
ATOM 1832 N N . THR A 1 219 ? -21.535 7.418 22.869 1.00 86.94 219 THR A N 1
ATOM 1833 C CA . THR A 1 219 ? -22.159 6.243 23.480 1.00 86.94 219 THR A CA 1
ATOM 1834 C C . THR A 1 219 ? -22.481 5.182 22.433 1.00 86.94 219 THR A C 1
ATOM 1836 O O . THR A 1 219 ? -22.200 4.004 22.656 1.00 86.94 219 THR A O 1
ATOM 1839 N N . ASP A 1 220 ? -23.031 5.571 21.286 1.00 88.44 220 ASP A N 1
ATOM 1840 C CA . AS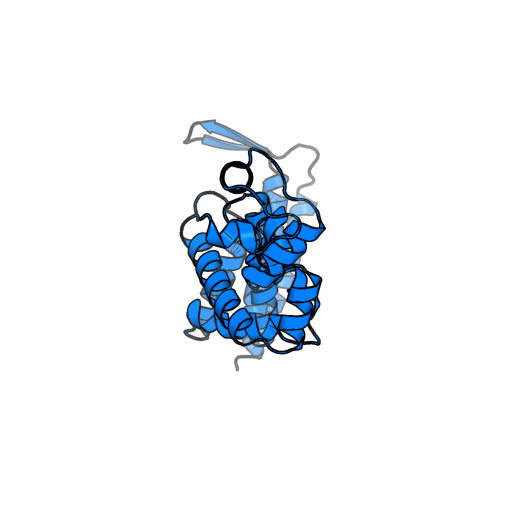P A 1 220 ? -23.391 4.637 20.222 1.00 88.44 220 ASP A CA 1
ATOM 1841 C C . ASP A 1 220 ? -22.163 4.008 19.555 1.00 88.44 220 ASP A C 1
ATOM 1843 O O . ASP A 1 220 ? -22.143 2.790 19.366 1.00 88.44 220 ASP A O 1
ATOM 1847 N N . ILE A 1 221 ? -21.090 4.771 19.321 1.00 87.75 221 ILE A N 1
ATOM 1848 C CA . ILE A 1 221 ? -19.815 4.197 18.867 1.00 87.75 221 ILE A CA 1
ATOM 1849 C C . ILE A 1 221 ? -19.255 3.206 19.880 1.00 87.75 221 ILE A C 1
ATOM 1851 O O . ILE A 1 221 ? -18.863 2.102 19.503 1.00 87.75 221 ILE A O 1
ATOM 1855 N N . ASN A 1 222 ? -19.254 3.548 21.170 1.00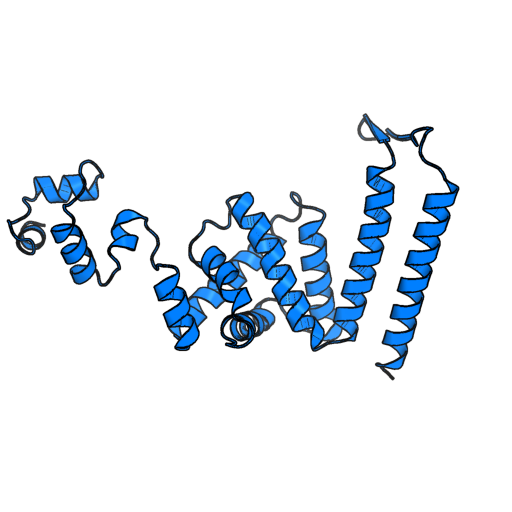 90.12 222 ASN A N 1
ATOM 1856 C CA . ASN A 1 222 ? -18.762 2.633 22.197 1.00 90.12 222 ASN A CA 1
ATOM 1857 C C . ASN A 1 222 ? -19.588 1.332 22.231 1.00 90.12 222 ASN A C 1
ATOM 1859 O O . ASN A 1 222 ? -19.015 0.254 22.372 1.00 90.12 222 ASN A O 1
ATOM 1863 N N . LYS A 1 223 ? -20.914 1.390 22.030 1.00 91.69 223 LYS A N 1
ATOM 1864 C CA . LYS A 1 223 ? -21.751 0.179 21.902 1.00 91.69 223 LYS A CA 1
ATOM 1865 C C . LYS A 1 223 ? -21.346 -0.677 20.699 1.00 91.69 223 LYS A C 1
ATOM 1867 O O . LYS A 1 223 ? -21.334 -1.903 20.814 1.00 91.69 223 LYS A O 1
ATOM 1872 N N . ILE A 1 224 ? -21.030 -0.059 19.558 1.00 91.06 224 ILE A N 1
ATOM 1873 C CA . ILE A 1 224 ? -20.561 -0.771 18.358 1.00 91.06 224 ILE A CA 1
ATOM 1874 C C . ILE A 1 224 ? -19.208 -1.436 18.635 1.00 91.06 224 ILE A C 1
ATOM 1876 O O . ILE A 1 224 ? -19.071 -2.634 18.391 1.00 91.06 224 ILE A O 1
ATOM 1880 N N . ILE A 1 225 ? -18.252 -0.705 19.217 1.00 91.50 225 ILE A N 1
ATOM 1881 C CA . ILE A 1 225 ? -16.937 -1.235 19.611 1.00 91.50 225 ILE A CA 1
ATOM 1882 C C . ILE A 1 225 ? -17.096 -2.449 20.536 1.00 91.50 225 ILE A C 1
ATOM 1884 O O . ILE A 1 225 ? -16.513 -3.501 20.286 1.00 91.50 225 ILE A O 1
ATOM 1888 N N . GLU A 1 226 ? -17.939 -2.353 21.567 1.00 91.75 226 GLU A N 1
ATOM 1889 C CA . GLU A 1 226 ? -18.192 -3.464 22.492 1.00 91.75 226 GLU A CA 1
ATOM 1890 C C . GLU A 1 226 ? -18.838 -4.675 21.807 1.00 91.75 226 GLU A C 1
ATOM 1892 O O . GLU A 1 226 ? -18.540 -5.823 22.145 1.00 91.75 226 GLU A O 1
ATOM 1897 N N . LYS A 1 227 ? -19.704 -4.450 20.812 1.00 90.75 227 LYS A N 1
ATOM 1898 C CA . LYS A 1 227 ? -20.284 -5.532 20.009 1.00 90.75 227 LYS A CA 1
ATOM 1899 C C . LYS A 1 227 ? -19.212 -6.251 19.182 1.00 90.75 227 LYS A C 1
ATOM 1901 O O . LYS A 1 227 ? -19.215 -7.481 19.155 1.00 90.75 227 LYS A O 1
ATOM 1906 N N . ILE A 1 228 ? -18.296 -5.506 18.560 1.00 89.88 228 ILE A N 1
ATOM 1907 C CA . ILE A 1 228 ? -17.179 -6.064 17.781 1.00 89.88 228 ILE A CA 1
ATOM 1908 C C . ILE A 1 228 ? -16.235 -6.858 18.696 1.00 89.88 228 ILE A C 1
ATOM 1910 O O . ILE A 1 228 ? -15.925 -8.008 18.395 1.00 89.88 228 ILE A O 1
ATOM 1914 N N . ARG A 1 229 ? -15.856 -6.306 19.860 1.00 88.06 229 ARG A N 1
ATOM 1915 C CA . ARG A 1 229 ? -15.010 -6.994 20.858 1.00 88.06 229 ARG A CA 1
ATOM 1916 C C . ARG A 1 229 ? -15.592 -8.336 21.289 1.00 88.06 229 ARG A C 1
ATOM 1918 O O . ARG A 1 229 ? -14.883 -9.339 21.316 1.00 88.06 229 ARG A O 1
ATOM 1925 N N . LYS A 1 230 ? -16.893 -8.368 21.596 1.00 86.25 230 LYS A N 1
ATOM 1926 C CA . LYS A 1 230 ? -17.591 -9.610 21.958 1.00 86.25 230 LYS A CA 1
ATOM 1927 C C . LYS A 1 230 ? -17.554 -10.628 20.826 1.00 86.25 230 LYS A C 1
ATOM 1929 O O . LYS A 1 230 ? -17.293 -11.794 21.088 1.00 86.25 230 LYS A O 1
ATOM 1934 N N . TYR A 1 231 ? -17.797 -10.197 19.590 1.00 79.69 231 TYR A N 1
ATOM 1935 C CA . TYR A 1 231 ? -17.763 -11.087 18.432 1.00 79.69 231 TYR A CA 1
ATOM 1936 C C . TYR A 1 231 ? -16.367 -11.693 18.213 1.00 79.69 231 TYR A C 1
ATOM 1938 O O . TYR A 1 231 ? -16.257 -12.904 18.046 1.00 79.69 231 TYR A O 1
ATOM 1946 N N . ASN A 1 232 ? -15.308 -10.883 18.321 1.00 76.94 232 ASN A N 1
ATOM 1947 C CA . ASN A 1 232 ? -13.919 -11.338 18.202 1.00 76.94 232 ASN A CA 1
ATOM 1948 C C . ASN A 1 232 ? -13.561 -12.402 19.268 1.00 76.94 232 ASN A C 1
ATOM 1950 O O . ASN A 1 232 ? -13.039 -13.466 18.952 1.00 76.94 232 ASN A O 1
ATOM 1954 N N . LEU A 1 233 ? -13.958 -12.189 20.530 1.00 69.81 233 LEU A N 1
ATOM 1955 C CA . LEU A 1 233 ? -13.749 -13.157 21.623 1.00 69.81 233 LEU A CA 1
ATOM 1956 C C . LEU A 1 233 ? -14.448 -14.513 21.412 1.00 69.81 233 LEU A C 1
ATOM 1958 O O . LEU A 1 233 ? -14.045 -15.503 22.022 1.00 69.81 233 LEU A O 1
ATOM 1962 N N . HIS A 1 234 ? -15.514 -14.561 20.610 1.00 61.31 234 HIS A N 1
ATOM 1963 C CA . HIS A 1 234 ? -16.233 -15.799 20.302 1.00 61.31 234 HIS A CA 1
ATOM 1964 C C . HIS A 1 234 ? -15.613 -16.594 19.147 1.00 61.31 234 HIS A C 1
ATOM 1966 O O . HIS A 1 234 ? -15.841 -17.795 19.092 1.00 61.31 234 HIS A O 1
ATOM 1972 N N . GLN A 1 235 ? -14.847 -15.951 18.261 1.00 56.69 235 GLN A N 1
ATOM 1973 C CA . GLN A 1 235 ? -14.146 -16.609 17.149 1.00 56.69 235 GLN A CA 1
ATOM 1974 C C . GLN A 1 235 ? -12.800 -17.224 17.585 1.00 56.69 235 GLN A C 1
ATOM 1976 O O . GLN A 1 235 ? -12.342 -18.181 16.977 1.00 56.69 235 GLN A O 1
ATOM 1981 N N . ASN A 1 236 ? -12.197 -16.716 18.669 1.00 54.56 236 ASN A N 1
ATOM 1982 C CA . ASN A 1 236 ? -10.917 -17.191 19.222 1.00 54.56 236 ASN A CA 1
ATOM 1983 C C . ASN A 1 236 ? -11.062 -18.277 20.319 1.00 54.56 236 ASN A C 1
ATOM 1985 O O . ASN A 1 236 ? -10.135 -18.484 21.105 1.00 54.56 236 ASN A O 1
ATOM 1989 N N . LYS A 1 237 ? -12.227 -18.931 20.427 1.00 46.56 237 LYS A N 1
ATOM 1990 C CA . LYS A 1 237 ? -12.501 -20.062 21.335 1.00 46.56 237 LYS A CA 1
ATOM 1991 C C . LYS A 1 237 ? -12.799 -21.322 20.541 1.00 46.56 237 LYS A C 1
ATOM 1993 O O . LYS A 1 237 ? -12.355 -22.393 21.006 1.00 46.56 237 LYS A O 1
#

Sequence (237 aa):
MEDFGKKFTPNAHKSLVSKWEKGQSQPSVERLKKLAEIGDVSVDYLISGNKITYNNFIKKIKNNDEYLKEELSEKLLNFIESLFQDYEEIKNEQSQIINLFLAFQEELDISISELIPRFTELIYDQELDFYIEGSYILYTEDIYKITTKIYLIDYIYELLVQISLDYPSIYYRNLIEILGSAKDEIINVSFKKNNYTDTQQTSFKPKFIREAVYNDYTTDINKIIEKIRKYNLHQNK

Nearest PDB structures (foldseek):
  4efc-assembly1_A  TM=1.455E-01  e=3.618E+00  Trypanosoma brucei brucei TREU927
  4efc-assembly1_B  TM=1.465E-01  e=4.200E+00  Trypanosoma brucei brucei TREU927

pLDDT: mean 83.9, std 14.01, range [39.34, 97.88]

Organism: NCBI:txid246432

Radius of gyration: 25.76 Å; Cα contacts (8 Å, |Δi|>4): 178; chains: 1; bounding box: 59×50×70 Å

Foldseek 3Di:
DQVVQVLDVVGQDPVNVVCLVVVVDDDDPRVLVSVCVVVVADSCCSVPVFRDDLVRLLVCLQVVPVVLLVLLLVLQLVLLVVLVVPCPPDPPLSVLLVLLQVLCCVPPVDHPSNCSVQLSVLCSDPVNVVLSVLSSLSRGDDCPPPVSVVSNSVSSSVSSLVVCVVVLLSNLSSVLVVLVVVLVVVVVVQWDWDPPDPPDTDTHGDPVDDPVVSVVSSVVSVVVNVVSVVVSVVVVD

Secondary structure (DSSP, 8-state):
-HHHHTTSSS---HHHHHHHHTTSSPPPHHHHHHHHHHHTS-HHHHHH--SS-HHHHHHHHHTT-HHHHHHHHHHHHHHHHHHHH-TTT-TTHHHHHHHHHHHHHHHH---HHHHHHHHHHHHH-GGGTTHHHHHHHHHHS-TTSHHHHHHHHHHHHHHHHHHHTT-HHHHHHHHHHHHHHHHHHHHHHHSEEEEEETTEEEEE--TTS-HHHHHHHHHHHHHHHHHHHHHHHHH--

Solvent-accessible surface area (backbone atoms only — not comparable to full-atom values): 13667 Å² total; per-residue (Å²): 103,70,74,60,23,62,77,41,88,77,63,40,51,59,72,53,53,53,27,43,79,69,68,74,44,83,74,53,74,70,53,38,50,51,50,12,65,75,66,76,44,47,52,60,23,78,74,71,67,38,83,63,53,70,72,58,48,54,51,36,45,77,65,64,40,62,69,60,52,51,56,47,40,55,46,51,51,55,51,55,56,50,57,71,72,51,61,86,79,52,70,67,72,54,45,54,45,52,53,50,51,49,42,44,30,74,76,67,72,46,53,74,78,70,45,37,62,57,50,51,48,48,44,54,31,81,92,39,54,79,42,43,63,54,53,46,47,64,71,69,51,64,66,84,42,64,75,48,34,54,54,48,50,54,48,53,39,52,50,51,52,59,60,23,66,83,35,61,66,52,36,51,50,51,53,43,51,52,56,50,48,55,50,51,47,57,51,54,78,58,35,50,72,49,78,83,51,105,85,45,83,48,76,44,72,54,92,86,66,62,66,66,62,54,53,51,52,51,50,51,51,50,53,51,43,52,51,50,54,54,52,48,62,63,74,78,108

InterPro domains:
  IPR001387 Cro/C1-type, helix-turn-helix domain [PF01381] (14-46)
  IPR001387 Cro/C1-type, helix-turn-helix domain [PS50943] (13-46)
  IPR001387 Cro/C1-type, helix-turn-helix domain [cd00093] (13-46)
  IPR010982 Lambda repressor-like, DNA-binding domain superfamily [G3DSA:1.10.260.40] (1-129)
  IPR010982 Lambda repressor-like, DNA-binding domain superfamily [SSF47413] (13-51)

Mean predicted aligned error: 11.48 Å